Protein AF-A0A9P6ZGB1-F1 (afdb_monomer)

Mean predicted aligned error: 19.01 Å

Secondary structure (DSSP, 8-state):
-HHHHHHHHHHHHHHHHHHHHHHHHHHHHHHHHHHHHHHHHHHHHHHHHHHHHHHHHHHHHHHHHHHTT----------------------S-HHHHHHHHHHHHHHHHHHHHHHHHHHHHHHHHHHHHIIIIIHHHHHHHHHHHHHHHHHHHHHHHHHHHHHHHHT---------------------PPP-PPPPPP-----------------------------------------

Structure (mmCIF, N/CA/C/O backbone):
data_AF-A0A9P6ZGB1-F1
#
_entry.id   AF-A0A9P6ZGB1-F1
#
loop_
_atom_site.group_PDB
_atom_site.id
_atom_site.type_symbol
_atom_site.label_atom_id
_atom_site.label_alt_id
_atom_site.label_comp_id
_atom_site.label_asym_id
_atom_site.label_entity_id
_atom_site.label_seq_id
_atom_site.pdbx_PDB_ins_code
_atom_site.Cartn_x
_atom_site.Cartn_y
_atom_site.Cartn_z
_atom_site.occupancy
_atom_site.B_iso_or_equiv
_atom_site.auth_seq_id
_atom_site.auth_comp_id
_atom_site.auth_asym_id
_atom_site.auth_atom_id
_atom_site.pdbx_PDB_model_num
ATOM 1 N N . SER A 1 1 ? 21.010 -0.474 -41.836 1.00 83.81 1 SER A N 1
ATOM 2 C CA . SER A 1 1 ? 20.179 0.564 -42.487 1.00 83.81 1 SER A CA 1
ATOM 3 C C . SER A 1 1 ? 19.612 1.493 -41.427 1.00 83.81 1 SER A C 1
ATOM 5 O O . SER A 1 1 ? 19.270 1.003 -40.358 1.00 83.81 1 SER A O 1
ATOM 7 N N . LEU A 1 2 ? 19.480 2.796 -41.710 1.00 88.50 2 LEU A N 1
ATOM 8 C CA . LEU A 1 2 ? 18.950 3.802 -40.771 1.00 88.50 2 LEU A CA 1
ATOM 9 C C . LEU A 1 2 ? 17.607 3.382 -40.145 1.00 88.50 2 LEU A C 1
ATOM 11 O O . LEU A 1 2 ? 17.438 3.473 -38.934 1.00 88.50 2 LEU A O 1
ATOM 15 N N . ALA A 1 3 ? 16.685 2.848 -40.953 1.00 91.12 3 ALA A N 1
ATOM 16 C CA . ALA A 1 3 ? 15.376 2.392 -40.481 1.00 91.12 3 ALA A CA 1
ATOM 17 C C . ALA A 1 3 ? 15.463 1.252 -39.446 1.00 91.12 3 ALA A C 1
ATOM 19 O O . ALA A 1 3 ? 14.649 1.194 -38.530 1.00 91.12 3 ALA A O 1
ATOM 20 N N . GLN A 1 4 ? 16.470 0.375 -39.555 1.00 90.44 4 GLN A N 1
ATOM 21 C CA . GLN A 1 4 ? 16.702 -0.694 -38.576 1.00 90.44 4 GLN A CA 1
ATOM 22 C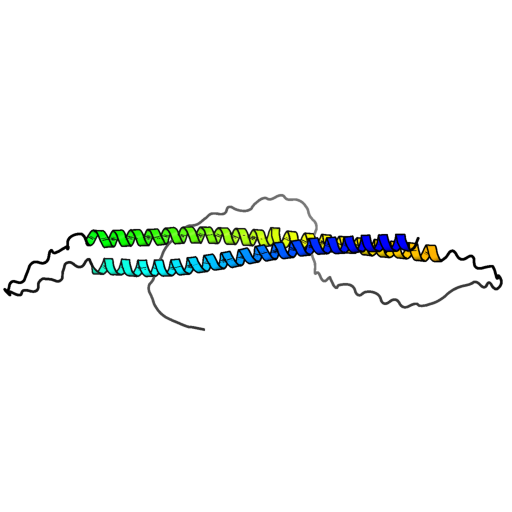 C . GLN A 1 4 ? 17.197 -0.111 -37.250 1.00 90.44 4 GLN A C 1
ATOM 24 O O . GLN A 1 4 ? 16.684 -0.490 -36.206 1.00 90.44 4 GLN A O 1
ATOM 29 N N . THR A 1 5 ? 18.132 0.848 -37.289 1.00 90.06 5 THR A N 1
ATOM 30 C CA . THR A 1 5 ? 18.611 1.534 -36.080 1.00 90.06 5 THR A CA 1
ATOM 31 C C . THR A 1 5 ? 17.476 2.267 -35.368 1.00 90.06 5 THR A C 1
ATOM 33 O O . THR A 1 5 ? 17.350 2.139 -34.157 1.00 90.06 5 THR A O 1
ATOM 36 N N . ILE A 1 6 ? 16.621 2.987 -36.106 1.00 92.25 6 ILE A N 1
ATOM 37 C CA . ILE A 1 6 ? 15.453 3.671 -35.528 1.00 92.25 6 ILE A CA 1
ATOM 38 C C . ILE A 1 6 ? 14.510 2.662 -34.857 1.00 92.25 6 ILE A C 1
ATOM 40 O O . ILE A 1 6 ? 14.086 2.903 -33.732 1.00 92.25 6 ILE A O 1
ATOM 44 N N . GLY A 1 7 ? 14.234 1.517 -35.496 1.00 94.25 7 GLY A N 1
ATOM 45 C CA . GLY A 1 7 ? 13.452 0.436 -34.884 1.00 94.25 7 GLY A CA 1
ATOM 46 C C . GLY A 1 7 ? 14.067 -0.059 -33.572 1.00 94.25 7 GLY A C 1
ATOM 47 O O . GLY A 1 7 ? 13.397 -0.057 -32.546 1.00 94.25 7 GLY A O 1
ATOM 48 N N . THR A 1 8 ? 15.369 -0.362 -33.571 1.00 94.50 8 THR A N 1
ATOM 49 C CA . THR A 1 8 ? 16.097 -0.779 -32.360 1.00 94.50 8 THR A CA 1
ATOM 50 C C . THR A 1 8 ? 16.016 0.260 -31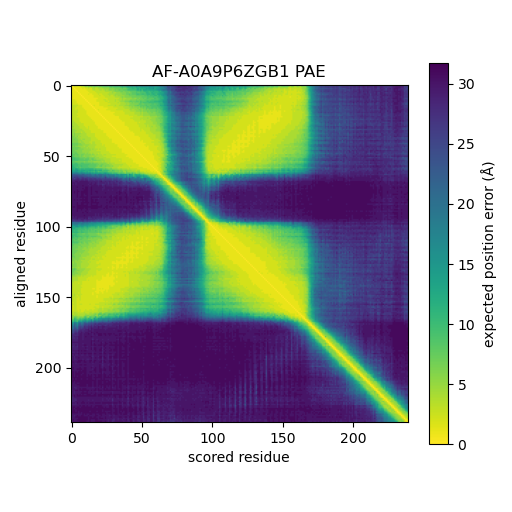.236 1.00 94.50 8 THR A C 1
ATOM 52 O O . THR A 1 8 ? 15.830 -0.113 -30.083 1.00 94.50 8 THR A O 1
ATOM 55 N N . ILE A 1 9 ? 16.111 1.556 -31.546 1.00 94.25 9 ILE A N 1
ATOM 56 C CA . ILE A 1 9 ? 15.971 2.637 -30.554 1.00 94.25 9 ILE A CA 1
ATOM 57 C C . ILE A 1 9 ? 14.549 2.671 -29.971 1.00 94.25 9 ILE A C 1
ATOM 59 O O . ILE A 1 9 ? 14.386 2.777 -28.756 1.00 94.25 9 ILE A O 1
ATOM 63 N N . VAL A 1 10 ? 13.515 2.525 -30.806 1.00 96.12 10 VAL A N 1
ATOM 64 C CA . VAL A 1 10 ? 12.114 2.455 -30.351 1.00 96.12 10 VAL A CA 1
ATOM 65 C C . VAL A 1 10 ? 11.882 1.249 -29.434 1.00 96.12 10 VAL A C 1
ATOM 67 O O . VAL A 1 10 ? 11.233 1.398 -28.397 1.00 96.12 10 VAL A O 1
ATOM 70 N N . ASP A 1 11 ? 12.452 0.085 -29.753 1.00 95.50 11 ASP A N 1
ATOM 71 C CA . ASP A 1 11 ? 12.361 -1.117 -28.912 1.00 95.50 11 ASP A CA 1
ATOM 72 C C . ASP A 1 11 ? 13.045 -0.908 -27.543 1.00 95.50 11 ASP A C 1
ATOM 74 O O . ASP A 1 11 ? 12.492 -1.266 -26.501 1.00 95.50 11 ASP A O 1
ATOM 78 N N . ILE A 1 12 ? 14.223 -0.271 -27.526 1.00 94.88 12 ILE A N 1
ATOM 79 C CA . ILE A 1 12 ? 14.982 0.053 -26.304 1.00 94.88 12 ILE A CA 1
ATOM 80 C C . ILE A 1 12 ? 14.202 1.020 -25.401 1.00 94.88 12 ILE A C 1
ATOM 82 O O . ILE A 1 12 ? 14.085 0.785 -24.194 1.00 94.88 12 ILE A O 1
ATOM 86 N N . LEU A 1 13 ? 13.636 2.087 -25.973 1.00 93.94 13 LEU A N 1
ATOM 87 C CA . LEU A 1 13 ? 12.820 3.055 -25.233 1.00 93.94 13 LEU A CA 1
ATOM 88 C C . LEU A 1 13 ? 11.530 2.413 -24.701 1.00 93.94 13 LEU A C 1
ATOM 90 O O . LEU A 1 13 ? 11.183 2.617 -23.539 1.00 93.94 13 LEU A O 1
ATOM 94 N N . SER A 1 14 ? 10.892 1.539 -25.486 1.00 96.00 14 SER A N 1
ATOM 95 C CA . SER A 1 14 ? 9.731 0.754 -25.039 1.00 96.00 14 SER A CA 1
ATOM 96 C C . SER A 1 14 ? 10.070 -0.152 -23.844 1.00 96.00 14 SER A C 1
ATOM 98 O O . SER A 1 14 ? 9.261 -0.316 -22.929 1.00 96.00 14 SER A O 1
ATOM 100 N N . GLY A 1 15 ? 11.288 -0.705 -23.802 1.00 94.06 15 GLY A N 1
ATOM 101 C CA . GLY A 1 15 ? 11.804 -1.448 -22.648 1.00 94.06 15 GLY A CA 1
ATOM 102 C C . GLY A 1 15 ? 11.989 -0.580 -21.395 1.00 94.06 15 GLY A C 1
ATOM 103 O O . GLY A 1 15 ? 11.684 -1.023 -20.285 1.00 94.06 15 GLY A O 1
ATOM 104 N N . ALA A 1 16 ? 12.436 0.669 -21.557 1.00 95.88 16 ALA A N 1
ATOM 105 C CA . ALA A 1 16 ? 12.546 1.629 -20.458 1.00 95.88 16 ALA A CA 1
ATOM 106 C C . ALA A 1 16 ? 11.166 2.051 -19.913 1.00 95.88 16 ALA A C 1
ATOM 108 O O . ALA A 1 16 ? 10.981 2.101 -18.692 1.00 95.88 16 ALA A O 1
ATOM 109 N N . ASP A 1 17 ? 10.181 2.273 -20.787 1.00 97.56 17 ASP A N 1
ATOM 110 C CA . ASP A 1 17 ? 8.796 2.561 -20.393 1.00 97.56 17 ASP A CA 1
ATOM 111 C C . ASP A 1 17 ? 8.151 1.378 -19.654 1.00 97.56 17 ASP A C 1
ATOM 113 O O . ASP A 1 17 ? 7.500 1.567 -18.623 1.00 97.56 17 ASP A O 1
ATOM 117 N N . GLY A 1 18 ? 8.386 0.142 -20.107 1.00 97.69 18 GLY A N 1
ATOM 118 C CA . GLY A 1 18 ? 7.931 -1.064 -19.407 1.00 97.69 18 GLY A CA 1
ATOM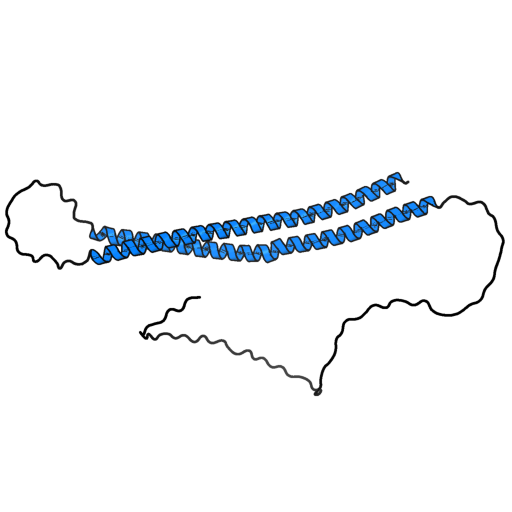 119 C C . GLY A 1 18 ? 8.490 -1.173 -17.982 1.00 97.69 18 GLY A C 1
ATOM 120 O O . GLY A 1 18 ? 7.756 -1.485 -17.042 1.00 97.69 18 GLY A O 1
ATOM 121 N N . ALA A 1 19 ? 9.769 -0.839 -17.784 1.00 97.75 19 ALA A N 1
ATOM 122 C CA . ALA A 1 19 ? 10.383 -0.810 -16.456 1.00 97.75 19 ALA A CA 1
ATOM 123 C C . ALA A 1 19 ? 9.759 0.263 -15.538 1.00 97.75 19 ALA A C 1
ATOM 125 O O . ALA A 1 19 ? 9.514 0.003 -14.355 1.00 97.75 19 ALA A O 1
ATOM 126 N N . LEU A 1 20 ? 9.424 1.437 -16.089 1.00 98.12 20 LEU A N 1
ATOM 127 C CA . LEU A 1 20 ? 8.722 2.500 -15.364 1.00 98.12 20 LEU A CA 1
ATOM 128 C C . LEU A 1 20 ? 7.306 2.075 -14.948 1.00 98.12 20 LEU A C 1
ATOM 130 O O . LEU A 1 20 ? 6.889 2.345 -13.821 1.00 98.12 20 LEU A O 1
ATOM 134 N N . GLN A 1 21 ? 6.575 1.385 -15.827 1.00 98.50 21 GLN A N 1
ATOM 135 C CA . GLN A 1 21 ? 5.241 0.857 -15.524 1.00 98.50 21 GLN A CA 1
ATOM 136 C C . GLN A 1 21 ? 5.277 -0.144 -14.360 1.00 98.50 21 GLN A C 1
ATOM 138 O O . GLN A 1 21 ? 4.444 -0.055 -13.457 1.00 98.50 21 GLN A O 1
ATOM 143 N N . LEU A 1 22 ? 6.274 -1.038 -14.316 1.00 98.38 22 LEU A N 1
ATOM 144 C CA . LEU A 1 22 ? 6.459 -1.979 -13.204 1.00 98.38 22 LEU A CA 1
ATOM 145 C C . LEU A 1 22 ? 6.755 -1.268 -11.874 1.00 98.38 22 LEU A C 1
ATOM 147 O O . LEU A 1 22 ? 6.191 -1.639 -10.841 1.00 98.38 22 LEU A O 1
ATOM 151 N N . TYR A 1 23 ? 7.587 -0.219 -11.882 1.00 98.69 23 TYR A N 1
ATOM 152 C CA . TYR A 1 23 ? 7.799 0.605 -10.689 1.00 98.69 23 TYR A CA 1
ATOM 153 C C . TYR A 1 23 ? 6.509 1.309 -10.249 1.00 98.69 23 TYR A C 1
ATOM 155 O O . TYR A 1 23 ? 6.149 1.225 -9.074 1.00 98.69 23 TYR A O 1
ATOM 163 N N . ASN A 1 24 ? 5.776 1.937 -11.172 1.00 98.69 24 ASN A N 1
ATOM 164 C CA . ASN A 1 24 ? 4.508 2.602 -10.867 1.00 98.69 24 ASN A CA 1
ATOM 165 C C . ASN A 1 24 ? 3.475 1.626 -10.282 1.00 98.69 24 ASN A C 1
ATOM 167 O O . ASN A 1 24 ? 2.853 1.945 -9.272 1.00 98.69 24 ASN A O 1
ATOM 171 N N . GLN A 1 25 ? 3.356 0.405 -10.814 1.00 98.69 25 GLN A N 1
ATOM 172 C CA . GLN A 1 25 ? 2.481 -0.622 -10.237 1.00 98.69 25 GLN A CA 1
ATOM 173 C C . GLN A 1 25 ? 2.870 -0.965 -8.788 1.00 98.69 25 GLN A C 1
ATOM 175 O O . GLN A 1 25 ? 2.000 -1.123 -7.932 1.00 98.69 25 GLN A O 1
ATOM 180 N N . ALA A 1 26 ? 4.168 -1.039 -8.476 1.00 98.56 26 ALA A N 1
ATOM 181 C CA . ALA A 1 26 ? 4.636 -1.259 -7.108 1.00 98.56 26 ALA A CA 1
ATOM 182 C C . ALA A 1 26 ? 4.380 -0.053 -6.177 1.00 98.56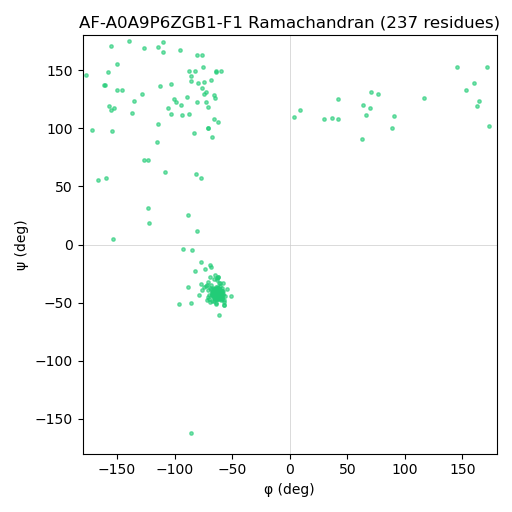 26 ALA A C 1
ATOM 184 O O . ALA A 1 26 ? 4.210 -0.242 -4.971 1.00 98.56 26 ALA A O 1
ATOM 185 N N . VAL A 1 27 ? 4.332 1.175 -6.712 1.00 98.69 27 VAL A N 1
ATOM 186 C CA . VAL A 1 27 ? 3.915 2.379 -5.969 1.00 98.69 27 VAL A CA 1
ATOM 187 C C . VAL A 1 27 ? 2.422 2.329 -5.650 1.00 98.69 27 VAL A C 1
ATOM 189 O O . VAL A 1 27 ? 2.060 2.517 -4.489 1.00 98.69 27 VAL A O 1
ATOM 192 N N . GLU A 1 28 ? 1.573 2.048 -6.639 1.00 98.62 28 GLU A N 1
ATOM 193 C CA . GLU A 1 28 ? 0.117 2.007 -6.456 1.00 98.62 28 GLU A CA 1
ATOM 194 C C . GLU A 1 28 ? -0.295 0.875 -5.506 1.00 98.62 28 GLU A C 1
ATOM 196 O O . GLU A 1 28 ? -0.977 1.140 -4.520 1.00 98.62 28 GLU A O 1
ATOM 201 N N . ASN A 1 29 ? 0.255 -0.335 -5.672 1.00 98.44 29 ASN A N 1
ATOM 202 C CA . ASN A 1 29 ? 0.025 -1.447 -4.741 1.00 98.44 29 ASN A CA 1
ATOM 203 C C . ASN A 1 29 ? 0.371 -1.075 -3.284 1.00 98.44 29 ASN A C 1
ATOM 205 O O . ASN A 1 29 ? -0.318 -1.483 -2.350 1.00 98.44 29 ASN A O 1
ATOM 209 N N . TRP A 1 30 ? 1.443 -0.304 -3.064 1.00 98.38 30 TRP A N 1
ATOM 210 C CA . TRP A 1 30 ? 1.823 0.158 -1.725 1.00 98.38 30 TRP A CA 1
ATOM 211 C C . TRP A 1 30 ? 0.886 1.254 -1.193 1.00 98.38 30 TRP A C 1
ATOM 213 O O . TRP A 1 30 ? 0.579 1.274 0.000 1.00 98.38 30 TRP A O 1
ATOM 223 N N . ARG A 1 31 ? 0.387 2.141 -2.064 1.00 98.56 31 ARG A N 1
ATOM 224 C CA . ARG A 1 31 ? -0.628 3.146 -1.708 1.00 98.56 31 ARG A CA 1
ATOM 225 C C . ARG A 1 31 ? -1.963 2.506 -1.332 1.00 98.56 31 ARG A C 1
ATOM 227 O O . ARG A 1 31 ? -2.562 2.939 -0.351 1.00 98.56 31 ARG A O 1
ATOM 234 N N . ASP A 1 32 ? -2.392 1.466 -2.041 1.00 98.50 32 ASP A N 1
ATOM 235 C CA . ASP A 1 32 ? -3.616 0.726 -1.720 1.00 98.50 32 ASP A CA 1
ATOM 236 C C . ASP A 1 32 ? -3.525 0.083 -0.332 1.00 98.50 32 ASP A C 1
ATOM 238 O O . ASP A 1 32 ? -4.434 0.227 0.487 1.00 98.50 32 ASP A O 1
ATOM 242 N N . GLN A 1 33 ? -2.383 -0.536 -0.009 1.00 98.25 33 GLN A N 1
ATOM 243 C CA . GLN A 1 33 ? -2.140 -1.079 1.330 1.00 98.25 33 GLN A CA 1
ATOM 244 C C . GLN A 1 33 ? -2.169 0.006 2.423 1.00 98.25 33 GLN A C 1
ATOM 246 O O . GLN A 1 33 ? -2.762 -0.209 3.479 1.00 98.25 33 GLN A O 1
ATOM 251 N N . LEU A 1 34 ? -1.591 1.190 2.180 1.00 98.44 34 LEU A N 1
ATOM 252 C CA . LEU A 1 34 ? -1.712 2.329 3.104 1.00 98.44 34 LEU A CA 1
ATOM 253 C C . LEU A 1 34 ? -3.173 2.784 3.263 1.00 98.44 34 LEU A C 1
ATOM 255 O O . LEU A 1 34 ? -3.606 3.075 4.375 1.00 98.44 34 LEU A O 1
ATOM 259 N N . GLY A 1 35 ? -3.958 2.777 2.183 1.00 98.50 35 GLY A N 1
ATOM 260 C CA . GLY A 1 35 ? -5.399 3.033 2.237 1.00 98.50 35 GLY A CA 1
ATOM 261 C C . GLY A 1 35 ? -6.175 1.987 3.048 1.00 98.50 35 GLY A C 1
ATOM 262 O O . GLY A 1 35 ? -7.198 2.314 3.645 1.00 98.50 35 GLY A O 1
ATOM 263 N N . HIS A 1 36 ? -5.698 0.740 3.109 1.00 98.19 36 HIS A N 1
ATOM 264 C CA . HIS A 1 36 ? -6.264 -0.299 3.976 1.00 98.19 36 HIS A CA 1
ATOM 265 C C . HIS A 1 36 ? -5.897 -0.074 5.451 1.00 98.19 36 HIS A C 1
ATOM 267 O O . HIS A 1 36 ? -6.742 -0.289 6.317 1.00 98.19 36 HIS A O 1
ATOM 273 N N . LEU A 1 37 ? -4.681 0.406 5.738 1.00 98.50 37 LEU A N 1
ATOM 274 C CA . LEU A 1 37 ? -4.260 0.753 7.098 1.00 98.50 37 LEU A CA 1
ATOM 275 C C . LEU A 1 37 ? -5.111 1.884 7.692 1.00 98.50 37 LEU A C 1
ATOM 277 O O . LEU A 1 37 ? -5.595 1.738 8.810 1.00 98.50 37 LEU A O 1
ATOM 281 N N . VAL A 1 38 ? -5.357 2.958 6.932 1.00 98.50 38 VAL A N 1
ATOM 282 C CA . VAL A 1 38 ? -6.189 4.087 7.394 1.00 98.50 38 VAL A CA 1
ATOM 283 C C . VAL A 1 38 ? -7.612 3.6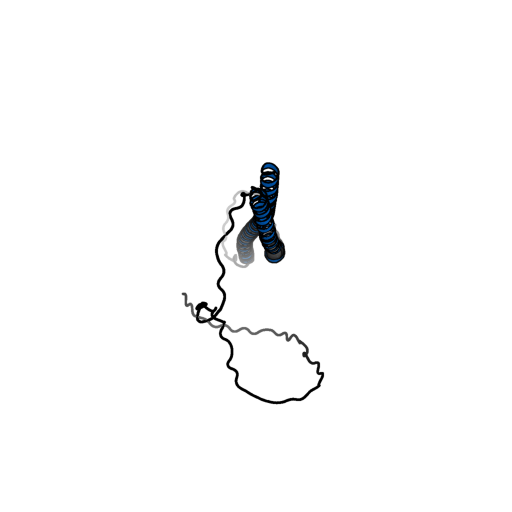32 7.735 1.00 98.50 38 VAL A C 1
ATOM 285 O O . VAL A 1 38 ? -8.117 3.967 8.801 1.00 98.50 38 VAL A O 1
ATOM 288 N N . LYS A 1 39 ? -8.238 2.798 6.893 1.00 98.50 39 LYS A N 1
ATOM 289 C CA . LYS A 1 39 ? -9.578 2.241 7.172 1.00 98.50 39 LYS A CA 1
ATOM 290 C C . LYS A 1 39 ? -9.609 1.422 8.466 1.00 98.50 39 LYS A C 1
ATOM 292 O O . LYS A 1 39 ? -10.566 1.506 9.225 1.00 98.50 39 LYS A O 1
ATOM 297 N N . LEU A 1 40 ? -8.555 0.652 8.739 1.00 98.56 40 LEU A N 1
ATOM 298 C CA . LEU A 1 4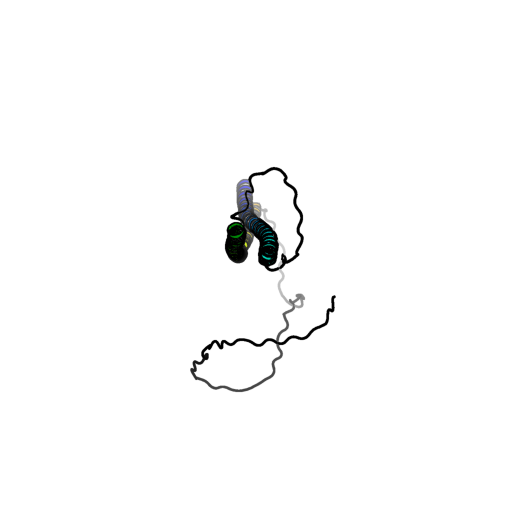0 ? -8.457 -0.147 9.961 1.00 98.56 40 LEU A CA 1
ATOM 299 C C . LEU A 1 40 ? -8.236 0.727 11.214 1.00 98.56 40 LEU A C 1
ATOM 301 O O . LEU A 1 40 ? -8.743 0.405 12.288 1.00 98.56 40 LEU A O 1
ATOM 305 N N . GLU A 1 41 ? -7.536 1.856 11.078 1.00 98.50 41 GLU A N 1
ATOM 306 C CA . GLU A 1 41 ? -7.424 2.884 12.124 1.00 98.50 41 GLU A CA 1
ATOM 307 C C . GLU A 1 41 ? -8.775 3.580 12.389 1.00 98.50 41 GLU A C 1
ATOM 309 O O . GLU A 1 41 ? -9.145 3.786 13.548 1.00 98.50 41 GLU A O 1
ATOM 314 N N . GLU A 1 42 ? -9.556 3.868 11.342 1.00 98.56 42 GLU A N 1
ATOM 315 C CA . GLU A 1 42 ? -10.927 4.394 11.444 1.00 98.56 42 GLU A CA 1
ATOM 316 C C . GLU A 1 42 ? -11.890 3.398 12.123 1.00 98.56 42 GLU A C 1
ATOM 318 O O . GLU A 1 42 ? -12.666 3.798 12.999 1.00 98.56 42 GLU A O 1
ATOM 323 N N . ASP A 1 43 ? -11.804 2.105 11.788 1.00 98.25 43 ASP A N 1
ATOM 324 C CA . ASP A 1 43 ? -12.573 1.026 12.427 1.00 98.25 43 ASP A CA 1
ATOM 325 C C . ASP A 1 43 ? -12.267 0.933 13.933 1.00 98.25 43 ASP A C 1
ATOM 327 O O . ASP A 1 43 ? -13.182 0.889 14.760 1.00 98.25 43 ASP A O 1
ATOM 331 N N . ILE A 1 44 ? -10.987 0.967 14.324 1.00 98.56 44 ILE A N 1
ATOM 332 C CA . ILE A 1 44 ? -10.579 0.979 15.740 1.00 98.56 44 ILE A CA 1
ATOM 333 C C . ILE A 1 44 ? -11.111 2.233 16.448 1.00 98.56 44 ILE A C 1
ATOM 335 O O . ILE A 1 44 ? -11.659 2.135 17.549 1.00 98.56 44 ILE A O 1
ATOM 339 N N . ALA A 1 45 ? -11.048 3.405 15.810 1.00 98.44 45 ALA A N 1
ATOM 340 C CA . ALA A 1 45 ? -11.617 4.639 16.351 1.00 98.44 45 ALA A CA 1
ATOM 341 C C . ALA A 1 45 ? -13.158 4.600 16.475 1.00 98.44 45 ALA A C 1
ATOM 343 O O . ALA A 1 45 ? -13.737 5.291 17.321 1.00 98.44 45 ALA A O 1
ATOM 344 N N . ALA A 1 46 ? -13.859 3.797 15.669 1.00 98.38 46 ALA A N 1
ATOM 345 C CA . ALA A 1 46 ? -15.280 3.509 15.865 1.00 98.38 46 ALA A CA 1
ATOM 346 C C . ALA A 1 46 ? -15.515 2.591 17.079 1.00 98.38 46 ALA A C 1
ATOM 348 O O . ALA A 1 46 ? -16.317 2.934 17.950 1.00 98.38 46 ALA A O 1
ATOM 349 N N . ILE A 1 47 ? -14.758 1.496 17.202 1.00 98.25 47 ILE A N 1
ATOM 350 C CA . ILE A 1 47 ? -14.868 0.544 18.322 1.00 98.25 47 ILE A CA 1
ATOM 351 C C . ILE A 1 47 ? -14.563 1.222 19.670 1.00 98.25 47 ILE A C 1
ATOM 353 O O . ILE A 1 47 ? -15.252 0.972 20.660 1.00 98.25 47 ILE A O 1
ATOM 357 N N . LEU A 1 48 ? -13.585 2.133 19.722 1.00 98.38 48 LEU A N 1
ATOM 358 C CA . LEU A 1 48 ? -13.270 2.906 20.930 1.00 98.38 48 LEU A CA 1
ATOM 359 C C . LEU A 1 48 ? -14.439 3.803 21.383 1.00 98.38 48 LEU A C 1
ATOM 361 O O . LEU A 1 48 ? -14.709 3.885 22.584 1.00 98.38 48 LEU A O 1
ATOM 365 N N . ARG A 1 49 ? -15.184 4.409 20.446 1.00 98.44 49 ARG A N 1
ATOM 366 C CA . ARG A 1 49 ? -16.405 5.179 20.755 1.00 98.44 49 ARG A CA 1
ATOM 367 C C . ARG A 1 49 ? -17.529 4.276 21.269 1.00 98.44 49 ARG A C 1
ATOM 369 O O . ARG A 1 49 ? -18.170 4.602 22.269 1.00 98.44 49 ARG A O 1
ATOM 376 N N . ASP A 1 50 ? -17.732 3.112 20.655 1.00 97.81 50 ASP A N 1
ATOM 377 C CA . ASP A 1 50 ? -18.710 2.128 21.138 1.00 97.81 50 ASP A CA 1
ATOM 378 C C . ASP A 1 50 ? -18.360 1.616 22.543 1.00 97.81 50 ASP A C 1
ATOM 380 O O . ASP A 1 50 ? -19.240 1.491 23.403 1.00 97.81 50 ASP A O 1
ATOM 384 N N . ARG A 1 51 ? -17.070 1.388 22.823 1.00 97.88 51 ARG A N 1
ATOM 385 C CA . ARG A 1 51 ? -16.573 1.038 24.159 1.00 97.88 51 ARG A CA 1
ATOM 386 C C . ARG A 1 51 ? -16.917 2.118 25.189 1.00 97.88 51 ARG A C 1
ATOM 388 O O . ARG A 1 51 ? -17.427 1.781 26.257 1.00 97.88 51 ARG A O 1
ATOM 395 N N . GLU A 1 52 ? -16.710 3.399 24.883 1.00 98.12 52 GLU A N 1
ATOM 396 C CA . GLU A 1 52 ? -17.071 4.514 25.775 1.00 98.12 52 GLU A CA 1
ATOM 397 C C . GLU A 1 52 ? -18.583 4.560 26.077 1.00 98.12 52 GLU A C 1
ATOM 399 O O . GLU A 1 52 ? -19.001 4.698 27.237 1.00 98.12 52 GLU A O 1
ATOM 404 N N . ILE A 1 53 ? -19.420 4.363 25.053 1.00 96.94 53 ILE A N 1
ATOM 405 C CA . ILE A 1 53 ? -20.883 4.290 25.189 1.00 96.94 53 ILE A CA 1
ATOM 406 C C . ILE A 1 53 ? -21.290 3.106 26.082 1.00 96.94 53 ILE A C 1
ATOM 408 O O . ILE A 1 53 ? -22.156 3.252 26.957 1.00 96.94 53 ILE A O 1
ATOM 412 N N . LEU A 1 54 ? -20.666 1.937 25.903 1.00 96.25 54 LEU A N 1
ATOM 413 C CA . LEU A 1 54 ? -20.912 0.742 26.717 1.00 96.25 54 LEU A CA 1
ATOM 414 C C . LEU A 1 54 ? -20.468 0.931 28.173 1.00 96.25 54 LEU A C 1
ATOM 416 O O . LEU A 1 54 ? -21.235 0.597 29.078 1.00 96.25 54 LEU A O 1
ATOM 420 N N . VAL A 1 55 ? -19.303 1.537 28.419 1.00 97.19 55 VAL A N 1
ATOM 421 C CA . VAL A 1 55 ? -18.823 1.883 29.770 1.00 97.19 55 VAL A CA 1
ATOM 422 C C . VAL A 1 55 ? -19.790 2.852 30.455 1.00 97.19 55 VAL A C 1
ATOM 424 O O . VAL A 1 55 ? -20.221 2.606 31.585 1.00 97.19 55 VAL A O 1
ATOM 427 N N . THR A 1 56 ? -20.234 3.902 29.761 1.00 95.88 56 THR A N 1
ATOM 428 C CA . THR A 1 56 ? -21.204 4.865 30.305 1.00 95.88 56 THR A CA 1
ATOM 429 C C . THR A 1 56 ? -22.549 4.198 30.614 1.00 95.88 56 THR A C 1
ATOM 431 O O . THR A 1 56 ? -23.149 4.445 31.667 1.00 95.88 56 THR A O 1
ATOM 434 N N . ARG A 1 57 ? -23.024 3.294 29.746 1.00 92.62 57 ARG A N 1
ATOM 435 C CA . ARG A 1 57 ? -24.228 2.483 29.991 1.00 92.62 57 ARG A CA 1
ATOM 436 C C . ARG A 1 57 ? -24.059 1.584 31.219 1.00 92.62 57 ARG A C 1
ATOM 438 O O . ARG A 1 57 ? -24.959 1.552 32.060 1.00 92.62 57 ARG A O 1
ATOM 445 N N . LEU A 1 58 ? -22.923 0.901 31.353 1.00 93.38 58 LEU A N 1
ATOM 446 C CA . LEU A 1 58 ? -22.617 0.021 32.483 1.00 93.38 58 LEU A CA 1
ATOM 447 C C . LEU A 1 58 ? -22.590 0.795 33.810 1.00 93.38 58 LEU A C 1
ATOM 449 O O . LEU A 1 58 ? -23.210 0.360 34.781 1.00 93.38 58 LEU A O 1
ATOM 453 N N . ILE A 1 59 ? -21.972 1.982 33.839 1.00 92.06 59 ILE A N 1
ATOM 454 C CA . ILE A 1 59 ? -21.966 2.877 35.008 1.00 92.06 59 ILE A CA 1
ATOM 455 C C . ILE A 1 59 ? -23.396 3.288 35.393 1.00 92.06 59 ILE A C 1
ATOM 457 O O . ILE A 1 59 ? -23.754 3.225 36.572 1.00 92.06 59 ILE A O 1
ATOM 461 N N . LYS A 1 60 ? -24.237 3.672 34.420 1.00 91.38 60 LYS A N 1
ATOM 462 C CA . LYS A 1 60 ? -25.643 4.047 34.666 1.00 91.38 60 LYS A CA 1
ATOM 463 C C . LYS A 1 60 ? -26.451 2.883 35.254 1.00 91.38 60 LYS A C 1
ATOM 465 O O . LYS A 1 60 ? -27.153 3.075 36.247 1.00 91.38 60 LYS A O 1
ATOM 470 N N . VAL A 1 61 ? -26.316 1.676 34.697 1.00 87.56 61 VAL A N 1
ATOM 471 C CA . VAL A 1 61 ? -26.999 0.469 35.201 1.00 87.56 61 VAL A CA 1
ATOM 472 C C . VAL A 1 61 ? -26.503 0.100 36.605 1.00 87.56 61 VAL A C 1
ATOM 474 O O . VAL A 1 61 ? -27.321 -0.094 37.504 1.00 87.56 61 VAL A O 1
ATOM 477 N N . SER A 1 62 ? -25.186 0.090 36.830 1.00 85.56 62 SER A N 1
ATOM 478 C CA . SER A 1 62 ? -24.573 -0.219 38.130 1.00 85.56 62 SER A CA 1
ATOM 479 C C . SER A 1 62 ? -25.042 0.733 39.239 1.00 85.56 62 SER A C 1
ATOM 481 O O . SER A 1 62 ? -25.516 0.280 40.284 1.00 85.56 62 SER A O 1
ATOM 483 N N . LYS A 1 63 ? -25.039 2.052 38.982 1.00 83.69 63 LYS A N 1
ATOM 484 C CA . LYS A 1 63 ? -25.567 3.058 39.921 1.00 83.69 63 LYS A CA 1
ATOM 485 C C . LYS A 1 63 ? -27.047 2.815 40.243 1.00 83.69 63 LYS A C 1
ATOM 487 O O . LYS A 1 63 ? -27.403 2.791 41.419 1.00 83.69 63 LYS A O 1
ATOM 492 N N . SER A 1 64 ? -27.885 2.545 39.235 1.00 72.06 64 SER A N 1
ATOM 493 C CA . SER A 1 64 ? -29.322 2.274 39.440 1.00 72.06 64 SER A CA 1
ATOM 494 C C . SER A 1 64 ? -29.604 1.014 40.272 1.00 72.06 64 SER A C 1
ATOM 496 O O . SER A 1 64 ? -30.575 0.971 41.023 1.00 72.06 64 SER A O 1
ATOM 498 N N . SER A 1 65 ? -28.735 -0.001 40.201 1.00 61.81 65 SER A N 1
ATOM 499 C CA . SER A 1 65 ? -28.887 -1.220 41.001 1.00 61.81 65 SER A CA 1
ATOM 500 C C . SER A 1 65 ? -28.479 -1.044 42.468 1.00 61.81 65 SER A C 1
ATOM 502 O O . SER A 1 65 ? -28.800 -1.916 43.280 1.00 61.81 65 SER A O 1
ATOM 504 N N . LYS A 1 66 ? -27.763 0.034 42.819 1.00 59.47 66 LYS A N 1
ATOM 505 C CA . LYS A 1 66 ? -27.298 0.293 44.191 1.00 59.47 66 LYS A CA 1
ATOM 506 C C . LYS A 1 66 ? -28.331 1.069 45.015 1.00 59.47 66 LYS A C 1
ATOM 508 O O . LYS A 1 66 ? -28.508 0.751 46.184 1.00 59.47 66 LYS A O 1
ATOM 513 N N . THR A 1 67 ? -29.063 2.005 44.406 1.00 58.25 67 THR A N 1
ATOM 514 C CA . THR A 1 67 ? -30.183 2.727 45.048 1.00 58.25 67 THR A CA 1
ATOM 515 C C . THR A 1 67 ? -31.450 1.885 45.215 1.00 58.25 67 THR A C 1
ATOM 517 O O . THR A 1 67 ? -32.255 2.176 46.089 1.00 58.25 67 THR A O 1
ATOM 520 N N . ALA A 1 68 ? -31.623 0.805 44.448 1.00 51.62 68 ALA A N 1
ATOM 521 C CA . ALA A 1 68 ? -32.771 -0.102 44.568 1.00 51.62 68 ALA A CA 1
ATOM 522 C C . ALA A 1 68 ? -32.660 -1.134 45.718 1.00 51.62 68 ALA A C 1
ATOM 524 O O . ALA A 1 68 ? -33.416 -2.104 45.743 1.00 51.62 68 ALA A O 1
ATOM 525 N N . ARG A 1 69 ? -31.689 -0.992 46.634 1.00 50.28 69 ARG A N 1
ATOM 526 C CA . ARG A 1 69 ? -31.385 -1.978 47.692 1.00 50.28 69 ARG A CA 1
ATOM 527 C C . ARG A 1 69 ? -31.453 -1.384 49.107 1.00 50.28 69 ARG A C 1
ATOM 529 O O . ARG A 1 69 ? -30.726 -1.832 49.988 1.00 50.28 69 ARG A O 1
ATOM 536 N N . ASP A 1 70 ? -32.326 -0.401 49.324 1.00 41.97 70 ASP A N 1
ATOM 537 C CA . ASP A 1 70 ? -32.551 0.208 50.641 1.00 41.97 70 ASP A CA 1
ATOM 538 C C . ASP A 1 70 ? -33.985 -0.053 51.158 1.00 41.97 70 ASP A C 1
ATOM 540 O O . ASP A 1 70 ? -34.904 0.723 50.889 1.00 41.97 70 ASP A O 1
ATOM 544 N N . PRO A 1 71 ? -34.227 -1.175 51.866 1.00 51.38 71 PRO A N 1
ATOM 545 C CA . PRO A 1 71 ? -35.552 -1.559 52.353 1.00 51.38 71 PRO A CA 1
ATOM 546 C C . PRO A 1 71 ? -35.887 -0.969 53.740 1.00 51.38 71 PRO A C 1
ATOM 548 O O . PRO A 1 71 ? -36.653 -1.578 54.486 1.00 51.38 71 PRO A O 1
ATOM 551 N N . ARG A 1 72 ? -35.289 0.165 54.145 1.00 48.53 72 ARG A N 1
ATOM 552 C CA . ARG A 1 72 ? -35.390 0.687 55.528 1.00 48.53 72 ARG A CA 1
ATOM 553 C C . ARG A 1 72 ? -35.962 2.098 55.703 1.00 48.53 72 ARG A C 1
ATOM 555 O O . ARG A 1 72 ? -35.854 2.652 56.792 1.00 48.53 72 ARG A O 1
ATOM 562 N N . SER A 1 73 ? -36.676 2.630 54.709 1.00 47.97 73 SER A N 1
ATOM 563 C CA . SER A 1 73 ? -37.451 3.875 54.864 1.00 47.97 73 SER A CA 1
ATOM 564 C C . SER A 1 73 ? -38.941 3.704 54.531 1.00 47.97 73 SER A C 1
ATOM 566 O O . SER A 1 73 ? -39.421 4.147 53.493 1.00 47.97 73 SER A O 1
ATOM 568 N N . SER A 1 74 ? -39.685 3.029 55.418 1.00 43.56 74 SER A N 1
ATOM 569 C CA . SER A 1 74 ? -41.152 3.176 55.532 1.00 43.56 74 SER A CA 1
ATOM 570 C C . SER A 1 74 ? -41.694 2.705 56.894 1.00 43.56 74 SER A C 1
ATOM 572 O O . SER A 1 74 ? -42.586 1.869 56.986 1.00 43.56 74 SER A O 1
ATOM 574 N N . LEU A 1 75 ? -41.185 3.289 57.983 1.00 46.28 75 LEU A N 1
ATOM 575 C CA . LEU A 1 75 ? -41.904 3.328 59.267 1.00 46.28 75 LEU A CA 1
ATOM 576 C C . LEU A 1 75 ? -42.398 4.755 59.531 1.00 46.28 75 LEU A C 1
ATOM 578 O O . LEU A 1 75 ? -42.006 5.406 60.494 1.00 46.28 75 LEU A O 1
ATOM 582 N N . VAL A 1 76 ? -43.265 5.238 58.640 1.00 44.16 76 VAL A N 1
ATOM 583 C CA . VAL A 1 76 ? -44.086 6.427 58.887 1.00 44.16 76 VAL A CA 1
ATOM 584 C C . VAL A 1 76 ? -45.490 5.943 59.216 1.00 44.16 76 VAL A C 1
ATOM 586 O O . VAL A 1 76 ? -46.182 5.385 58.366 1.00 44.16 76 VAL A O 1
ATOM 589 N N . LEU A 1 77 ? -45.899 6.146 60.467 1.00 50.91 77 LEU A N 1
ATOM 590 C CA . LEU A 1 77 ? -47.280 5.944 60.882 1.00 50.91 77 LEU A CA 1
ATOM 591 C C . LEU A 1 77 ? -48.178 6.960 60.171 1.00 50.91 77 LEU A C 1
ATOM 593 O O . LEU A 1 77 ? -47.973 8.166 60.302 1.00 50.91 77 LEU A O 1
ATOM 597 N N . SER A 1 78 ? -49.219 6.492 59.489 1.00 39.50 78 SER A N 1
ATOM 598 C CA . SER A 1 78 ? -50.423 7.288 59.237 1.00 39.50 78 SER A CA 1
ATOM 599 C C . SER A 1 78 ? -51.619 6.378 59.001 1.00 39.50 78 SER A C 1
ATOM 601 O O . SER A 1 78 ? -51.667 5.614 58.041 1.00 39.50 78 SER A O 1
ATOM 603 N N . SER A 1 79 ? -52.585 6.473 59.911 1.00 50.50 79 SER A N 1
ATOM 604 C CA . SER A 1 79 ? -53.920 5.912 59.732 1.00 50.50 79 SER A CA 1
ATOM 605 C C . SER A 1 79 ? -54.688 6.792 58.744 1.00 50.50 79 SER A C 1
ATOM 607 O O . SER A 1 79 ? -54.718 8.010 58.911 1.00 50.50 79 SER A O 1
ATOM 609 N N . GLY A 1 80 ? -55.291 6.198 57.715 1.00 39.81 80 GLY A N 1
ATOM 610 C CA . GLY A 1 80 ? -55.988 6.944 56.667 1.00 39.81 80 GLY A CA 1
ATOM 611 C C . GLY A 1 80 ? -56.749 6.020 55.725 1.00 39.81 80 GLY A C 1
ATOM 612 O O . GLY A 1 80 ? -56.172 5.437 54.813 1.00 39.81 80 GLY A O 1
ATOM 613 N N . SER A 1 81 ? -58.052 5.876 55.958 1.00 50.72 81 SER A N 1
ATOM 614 C CA . SER A 1 81 ? -58.953 5.142 55.067 1.00 50.72 81 SER A CA 1
ATOM 615 C C . SER A 1 81 ? -59.286 5.972 53.826 1.00 50.72 81 SER A C 1
ATOM 617 O O . SER A 1 81 ? -59.635 7.142 53.963 1.00 50.72 81 SER A O 1
ATOM 619 N N . THR A 1 82 ? -59.243 5.370 52.634 1.00 42.72 82 THR A N 1
ATOM 620 C CA . THR A 1 82 ? -60.319 5.444 51.617 1.00 42.72 82 THR A CA 1
ATOM 621 C C . THR A 1 82 ? -59.985 4.575 50.401 1.00 42.72 82 THR A C 1
ATOM 623 O O . THR A 1 82 ? -58.830 4.406 50.021 1.00 42.72 82 THR A O 1
ATOM 626 N N . SER A 1 83 ? -61.016 3.981 49.801 1.00 57.25 83 SER A N 1
ATOM 627 C CA . SER A 1 83 ? -60.895 3.047 48.679 1.00 57.25 83 SER A CA 1
ATOM 628 C C . SER A 1 83 ? -60.682 3.755 47.340 1.00 57.25 83 SER A C 1
ATOM 630 O O . SER A 1 83 ? -61.425 4.679 47.018 1.00 57.25 83 SER A O 1
ATOM 632 N N . PHE A 1 84 ? -59.794 3.232 46.489 1.00 46.84 84 PHE A N 1
ATOM 633 C CA . PHE A 1 84 ? -59.916 3.406 45.039 1.00 46.84 84 PHE A CA 1
ATOM 634 C C . PHE A 1 84 ? -59.418 2.183 44.252 1.00 46.84 84 PHE A C 1
ATOM 636 O O . PHE A 1 84 ? -58.367 1.613 44.525 1.00 46.84 84 PHE A O 1
ATOM 643 N N . THR A 1 85 ? -60.255 1.792 43.290 1.00 42.50 85 THR A N 1
ATOM 644 C CA . THR A 1 85 ? -60.036 0.929 42.113 1.00 42.50 85 THR A CA 1
ATOM 645 C C . THR A 1 85 ? -58.714 0.165 41.978 1.00 42.50 85 THR A C 1
ATOM 647 O O . THR A 1 85 ? -57.661 0.725 41.671 1.00 42.50 85 THR A O 1
ATOM 650 N N . SER A 1 86 ? -58.834 -1.162 42.019 1.00 48.69 86 SER A N 1
ATOM 651 C CA . SER A 1 86 ? -57.818 -2.133 41.616 1.00 48.69 86 SER A CA 1
ATOM 652 C C . SER A 1 86 ? -57.446 -2.028 40.128 1.00 48.69 86 SER A C 1
ATOM 654 O O . SER A 1 86 ? -58.166 -2.529 39.263 1.00 48.69 86 SER A O 1
ATOM 656 N N . LEU A 1 87 ? -56.273 -1.465 39.838 1.00 46.62 87 LEU A N 1
ATOM 657 C CA . LEU A 1 87 ? -55.503 -1.812 38.640 1.00 46.62 87 LEU A CA 1
ATOM 658 C C . LEU A 1 87 ? -54.638 -3.047 38.955 1.00 46.62 87 LEU A C 1
ATOM 660 O O . LEU A 1 87 ? -54.156 -3.166 40.087 1.00 46.62 87 LEU A O 1
ATOM 664 N N . PRO A 1 88 ? -54.414 -3.972 38.003 1.00 44.81 88 PRO A N 1
ATOM 665 C CA . PRO A 1 88 ? -53.566 -5.133 38.239 1.00 44.81 88 PRO A CA 1
ATOM 666 C C . PRO A 1 88 ? -52.119 -4.684 38.468 1.00 44.81 88 PRO A C 1
ATOM 668 O O . PRO A 1 88 ? -51.420 -4.256 37.551 1.00 44.81 88 PRO A O 1
ATOM 671 N N . SER A 1 89 ? -51.673 -4.793 39.719 1.00 43.31 89 SER A N 1
ATOM 672 C CA . SER A 1 89 ? -50.303 -4.499 40.129 1.00 43.31 89 SER A CA 1
ATOM 673 C C . SER A 1 89 ? -49.343 -5.530 39.531 1.00 43.31 89 SER A C 1
ATOM 675 O O . SER A 1 89 ? -49.094 -6.584 40.116 1.00 43.31 89 SER A O 1
ATOM 677 N N . THR A 1 90 ? -48.774 -5.237 38.359 1.00 44.41 90 THR A N 1
ATOM 678 C CA . THR A 1 90 ? -47.686 -6.026 37.759 1.00 44.41 90 THR A CA 1
ATOM 679 C C . THR A 1 90 ? -46.355 -5.714 38.448 1.00 44.41 90 THR A C 1
ATOM 681 O O . THR A 1 90 ? -45.399 -5.266 37.813 1.00 44.41 90 THR A O 1
ATOM 684 N N . ASN A 1 91 ? -46.294 -5.903 39.768 1.00 55.41 91 ASN A N 1
ATOM 685 C CA . ASN A 1 91 ? -45.144 -5.534 40.584 1.00 55.41 91 ASN A CA 1
ATOM 686 C C . ASN A 1 91 ? -44.640 -6.718 41.425 1.00 55.41 91 ASN A C 1
ATOM 688 O O . ASN A 1 91 ? -44.827 -6.749 42.638 1.00 55.41 91 ASN A O 1
ATOM 692 N N . SER A 1 92 ? -43.988 -7.695 40.778 1.00 42.81 92 SER A N 1
ATOM 693 C CA . SER A 1 92 ? -43.268 -8.786 41.470 1.00 42.81 92 SER A CA 1
ATOM 694 C C . SER A 1 92 ? -42.329 -9.613 40.565 1.00 42.81 92 SER A C 1
ATOM 696 O O . SER A 1 92 ? -42.400 -10.834 40.513 1.00 42.81 92 SER A O 1
ATOM 698 N N . THR A 1 93 ? -41.384 -8.970 39.867 1.00 45.16 93 THR A N 1
ATOM 699 C CA . THR A 1 93 ? -40.162 -9.651 39.336 1.00 45.16 93 THR A CA 1
ATOM 700 C C . THR A 1 93 ? -38.949 -8.717 39.147 1.00 45.16 93 THR A C 1
ATOM 702 O O . THR A 1 93 ? -37.892 -9.129 38.663 1.00 45.16 93 THR A O 1
ATOM 705 N N . SER A 1 94 ? -39.051 -7.447 39.553 1.00 50.62 94 SER A N 1
ATOM 706 C CA . SER A 1 94 ? -38.085 -6.384 39.225 1.00 50.62 94 SER A CA 1
ATOM 707 C C . SER A 1 94 ? -36.663 -6.610 39.767 1.00 50.62 94 SER A C 1
ATOM 709 O O . SER A 1 94 ? -35.703 -6.207 39.105 1.00 50.62 94 SER A O 1
ATOM 711 N N . HIS A 1 95 ? -36.489 -7.330 40.883 1.00 47.47 95 HIS A N 1
ATOM 712 C CA . HIS A 1 95 ? -35.165 -7.652 41.441 1.00 47.47 95 HIS A CA 1
ATOM 713 C C . HIS A 1 95 ? -34.322 -8.631 40.596 1.00 47.47 95 HIS A C 1
ATOM 715 O O . HIS A 1 95 ? -33.096 -8.634 40.720 1.00 47.47 95 HIS A O 1
ATOM 721 N N . GLY A 1 96 ? -34.933 -9.410 39.692 1.00 52.41 96 GLY A N 1
ATOM 722 C CA . GLY A 1 96 ? -34.196 -10.212 38.702 1.00 52.41 96 GLY A CA 1
ATOM 723 C C . GLY A 1 96 ? -33.757 -9.410 37.467 1.00 52.41 96 GLY A C 1
ATOM 724 O O . GLY A 1 96 ? -32.795 -9.768 36.784 1.00 52.41 96 GLY A O 1
ATOM 725 N N . SER A 1 97 ? -34.436 -8.293 37.177 1.00 63.16 97 SER A N 1
ATOM 726 C CA . SER A 1 97 ? -34.250 -7.527 35.936 1.00 63.16 97 SER A CA 1
ATOM 727 C C . SER A 1 97 ? -32.983 -6.663 35.933 1.00 63.16 97 SER A C 1
ATOM 729 O O . SER A 1 97 ? -32.358 -6.494 34.889 1.00 63.16 97 SER A O 1
ATOM 731 N N . SER A 1 98 ? -32.574 -6.110 37.079 1.00 71.88 98 SER A N 1
ATOM 732 C CA . SER A 1 98 ? -31.367 -5.270 37.160 1.00 71.88 98 SER A CA 1
ATOM 733 C C . SER A 1 98 ? -30.081 -6.086 37.011 1.00 71.88 98 SER A C 1
ATOM 735 O O . SER A 1 98 ? -29.219 -5.707 36.222 1.00 71.88 98 SER A O 1
ATOM 737 N N . ASN A 1 99 ? -29.978 -7.235 37.690 1.00 79.69 99 ASN A N 1
ATOM 738 C CA . ASN A 1 99 ? -28.827 -8.139 37.571 1.00 79.69 99 ASN A CA 1
ATOM 739 C C . ASN A 1 99 ? -28.670 -8.683 36.144 1.00 79.69 99 ASN A C 1
ATOM 741 O O . ASN A 1 99 ? -27.574 -8.651 35.598 1.00 79.69 99 ASN A O 1
ATOM 745 N N . THR A 1 100 ? -29.757 -9.113 35.497 1.00 85.62 100 THR A N 1
ATOM 746 C CA . THR A 1 100 ? -29.705 -9.605 34.106 1.00 85.62 100 THR A CA 1
ATOM 747 C C . THR A 1 100 ? -29.325 -8.507 33.106 1.00 85.62 100 THR A C 1
ATOM 749 O O . THR A 1 100 ? -28.530 -8.755 32.200 1.00 85.62 100 THR A O 1
ATOM 752 N N . LYS A 1 101 ? -29.805 -7.267 33.290 1.00 87.75 101 LYS A N 1
ATOM 753 C CA . LYS A 1 101 ? -29.366 -6.100 32.498 1.00 87.75 101 LYS A CA 1
ATOM 754 C C . LYS A 1 101 ? -27.893 -5.749 32.730 1.00 87.75 101 LYS A C 1
ATOM 756 O O . LYS A 1 101 ? -27.211 -5.389 31.775 1.00 87.75 101 LYS A O 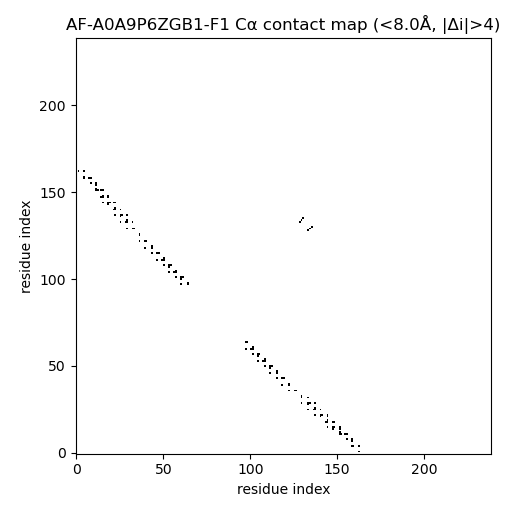1
ATOM 761 N N . LEU A 1 102 ? -27.408 -5.860 33.968 1.00 88.94 102 LEU A N 1
ATOM 762 C CA . LEU A 1 102 ? -26.010 -5.616 34.325 1.00 88.94 102 LEU A CA 1
ATOM 763 C C . LEU A 1 102 ? -25.084 -6.676 33.712 1.00 88.94 102 LEU A C 1
ATOM 765 O O . LEU A 1 102 ? -24.146 -6.303 33.017 1.00 88.94 102 LEU A O 1
ATOM 769 N N . LEU A 1 103 ? -25.407 -7.965 33.860 1.00 91.50 103 LEU A N 1
ATOM 770 C CA . LEU A 1 103 ? -24.674 -9.071 33.231 1.00 91.50 103 LEU A CA 1
ATOM 771 C C . LEU A 1 103 ? -24.639 -8.926 31.702 1.00 91.50 103 LEU A C 1
ATOM 773 O O . LEU A 1 103 ? -23.581 -9.057 31.094 1.00 91.50 103 LEU A O 1
ATOM 777 N N . LYS A 1 104 ? -25.767 -8.565 31.071 1.00 91.75 104 LYS A N 1
ATOM 778 C CA . LYS A 1 104 ? -25.811 -8.294 29.625 1.00 91.75 104 LYS A CA 1
ATOM 779 C C . LYS A 1 104 ? -24.923 -7.111 29.222 1.00 91.75 104 LYS A C 1
ATOM 781 O O . LYS A 1 104 ? -24.277 -7.177 28.183 1.00 91.75 104 LYS A O 1
ATOM 786 N N . ALA A 1 105 ? -24.884 -6.038 30.013 1.00 92.19 105 ALA A N 1
ATOM 787 C CA . ALA A 1 105 ? -24.020 -4.888 29.742 1.00 92.19 105 ALA A CA 1
ATOM 788 C C . ALA A 1 105 ? -22.527 -5.222 29.927 1.00 92.19 105 ALA A C 1
ATOM 790 O O . ALA A 1 105 ? -21.706 -4.760 29.138 1.00 92.19 105 ALA A O 1
ATOM 791 N N . GLN A 1 106 ? -22.185 -6.047 30.922 1.00 94.50 106 GLN A N 1
ATOM 792 C CA . GLN A 1 106 ? -20.827 -6.560 31.122 1.00 94.50 106 GLN A CA 1
ATOM 793 C C . GLN A 1 106 ? -20.385 -7.450 29.957 1.00 94.50 106 GLN A C 1
ATOM 795 O O . GLN A 1 106 ? -19.297 -7.249 29.430 1.00 94.50 106 GLN A O 1
ATOM 800 N N . GLU A 1 107 ? -21.235 -8.374 29.504 1.00 96.31 107 GLU A N 1
ATOM 801 C CA . GLU A 1 107 ? -20.911 -9.246 28.369 1.00 96.31 107 GLU A CA 1
ATOM 802 C C . GLU A 1 107 ? -20.782 -8.459 27.056 1.00 96.31 107 GLU A C 1
ATOM 804 O O . GLU A 1 107 ? -19.849 -8.691 26.294 1.00 96.31 107 GLU A O 1
ATOM 809 N N . GLN A 1 108 ? -21.646 -7.464 26.814 1.00 95.81 108 GLN A N 1
ATOM 810 C CA . GLN A 1 108 ? -21.500 -6.563 25.662 1.00 95.81 108 GLN A CA 1
ATOM 811 C C . GLN A 1 108 ? -20.165 -5.805 25.679 1.00 95.81 108 GLN A C 1
ATOM 813 O O . GLN A 1 108 ? -19.525 -5.684 24.635 1.00 95.81 108 GLN A O 1
ATOM 818 N N . LEU A 1 109 ? -19.727 -5.320 26.847 1.00 97.19 109 LEU A N 1
ATOM 819 C CA . LEU A 1 109 ? -18.424 -4.672 26.989 1.00 97.19 109 LEU A CA 1
ATOM 820 C C . LEU A 1 109 ? -17.275 -5.666 26.760 1.00 97.19 109 LEU A C 1
ATOM 822 O O . LEU A 1 109 ? -16.376 -5.365 25.983 1.00 97.19 109 LEU A O 1
ATOM 826 N N . ARG A 1 110 ? -17.345 -6.871 27.341 1.00 97.75 110 ARG A N 1
ATOM 827 C CA . ARG A 1 110 ? -16.333 -7.929 27.180 1.00 97.75 110 ARG A CA 1
ATOM 828 C C . ARG A 1 110 ? -16.157 -8.354 25.717 1.00 97.75 110 ARG A C 1
ATOM 830 O O . ARG A 1 110 ? -15.032 -8.548 25.266 1.00 97.75 110 ARG A O 1
ATOM 837 N N . VAL A 1 111 ? -17.255 -8.488 24.969 1.00 97.62 111 VAL A N 1
ATOM 838 C CA . VAL A 1 111 ? -17.225 -8.788 23.526 1.00 97.62 111 VAL A CA 1
ATOM 839 C C . VAL A 1 111 ? -16.618 -7.626 22.734 1.00 97.62 111 VAL A C 1
ATOM 841 O O . VAL A 1 111 ? -15.807 -7.865 21.842 1.00 97.62 111 VAL A O 1
ATOM 844 N N . CYS A 1 112 ? -16.949 -6.378 23.082 1.00 97.94 112 CYS A N 1
ATOM 845 C CA . CYS A 1 112 ? -16.353 -5.191 22.463 1.00 97.94 112 CYS A CA 1
ATOM 846 C C . CYS A 1 112 ? -14.832 -5.118 22.702 1.00 97.94 112 CYS A C 1
ATOM 848 O O . CYS A 1 112 ? -14.074 -4.901 21.762 1.00 97.94 112 CYS A O 1
ATOM 850 N N . GLU A 1 113 ? -14.370 -5.384 23.926 1.00 98.19 113 GLU A N 1
ATOM 851 C CA . GLU A 1 113 ? -12.941 -5.388 24.271 1.00 98.19 113 GLU A CA 1
ATOM 852 C C . GLU A 1 113 ? -12.171 -6.528 23.584 1.00 98.19 113 GLU A C 1
ATOM 854 O O . GLU A 1 113 ? -11.058 -6.313 23.109 1.00 98.19 113 GLU A O 1
ATOM 859 N N . ALA A 1 114 ? -12.772 -7.715 23.437 1.00 98.25 114 ALA A N 1
ATOM 860 C CA . ALA A 1 114 ? -12.178 -8.808 22.661 1.00 98.25 114 ALA A CA 1
ATOM 861 C C . ALA A 1 114 ? -12.075 -8.480 21.156 1.00 98.25 114 ALA A C 1
ATOM 863 O O . ALA A 1 114 ? -11.078 -8.816 20.513 1.00 98.25 114 ALA A O 1
ATOM 864 N N . HIS A 1 115 ? -13.081 -7.801 20.592 1.00 98.06 115 HIS A N 1
ATOM 865 C CA . HIS A 1 115 ? -13.045 -7.336 19.204 1.00 98.06 115 HIS A CA 1
ATOM 866 C C . HIS A 1 115 ? -11.982 -6.245 18.999 1.00 98.06 115 HIS A C 1
ATOM 868 O O . HIS A 1 115 ? -11.209 -6.332 18.046 1.00 98.06 115 HIS A O 1
ATOM 874 N N . LEU A 1 116 ? -11.884 -5.281 19.922 1.00 98.50 116 LEU A N 1
ATOM 875 C CA . LEU A 1 116 ? -10.853 -4.240 19.915 1.00 98.50 116 LEU A CA 1
ATOM 876 C C . LEU A 1 116 ? -9.444 -4.849 19.914 1.00 98.50 116 LEU A C 1
ATOM 878 O O . LEU A 1 116 ? -8.672 -4.565 19.005 1.00 98.50 116 LEU A O 1
ATOM 882 N N . ALA A 1 117 ? -9.148 -5.756 20.850 1.00 98.50 117 ALA A N 1
ATOM 883 C CA . ALA A 1 117 ? -7.841 -6.413 20.936 1.00 98.50 117 ALA A CA 1
ATOM 884 C C . ALA A 1 117 ? -7.491 -7.223 19.669 1.00 98.50 117 ALA A C 1
ATOM 886 O O . ALA A 1 117 ? -6.332 -7.288 19.263 1.00 98.50 117 ALA A O 1
ATOM 887 N N . THR A 1 118 ? -8.497 -7.816 19.014 1.00 98.44 118 THR A N 1
ATOM 888 C CA . THR A 1 118 ? -8.317 -8.501 17.722 1.00 98.44 118 THR A CA 1
ATOM 889 C C . THR A 1 118 ? -7.932 -7.502 16.627 1.00 98.44 118 THR A C 1
ATOM 891 O O . THR A 1 118 ? -6.983 -7.737 15.882 1.00 98.44 118 THR A O 1
ATOM 894 N N . LYS A 1 119 ? -8.620 -6.355 16.559 1.00 98.38 119 LYS A N 1
ATOM 895 C CA . LYS A 1 119 ? -8.358 -5.301 15.571 1.00 98.38 119 LYS A CA 1
ATOM 896 C C . LYS A 1 119 ? -7.017 -4.600 15.784 1.00 98.38 119 LYS A C 1
ATOM 898 O O . LYS A 1 119 ? -6.320 -4.334 14.811 1.00 98.38 119 LYS A O 1
ATOM 903 N N . GLU A 1 120 ? -6.616 -4.364 17.029 1.00 98.50 120 GLU A N 1
ATOM 904 C CA . GLU A 1 120 ? -5.294 -3.825 17.375 1.00 98.50 120 GLU A CA 1
ATOM 905 C C . GLU A 1 120 ? -4.160 -4.764 16.917 1.00 98.50 120 GLU A C 1
ATOM 907 O O . GLU A 1 120 ? -3.161 -4.300 16.364 1.00 98.50 120 GLU A O 1
ATOM 912 N N . LEU A 1 121 ? -4.339 -6.084 17.061 1.00 98.62 121 LEU A N 1
ATOM 913 C CA . LEU A 1 121 ? -3.392 -7.085 16.558 1.00 98.62 121 LEU A CA 1
ATOM 914 C C . LEU A 1 121 ? -3.348 -7.135 15.019 1.00 98.62 121 LEU A C 1
ATOM 916 O O . LEU A 1 121 ? -2.259 -7.193 14.444 1.00 98.62 121 LEU A O 1
ATOM 920 N N . GLU A 1 122 ? -4.506 -7.091 14.349 1.00 98.38 122 GLU A N 1
ATOM 921 C CA . GLU A 1 122 ? -4.591 -6.994 12.881 1.00 98.38 122 GLU A CA 1
ATOM 922 C C . GLU A 1 122 ? -3.867 -5.744 12.357 1.00 98.38 122 GLU A C 1
ATOM 924 O O . GLU A 1 122 ? -3.132 -5.819 11.371 1.00 98.38 122 GLU A O 1
ATOM 929 N N . LEU A 1 123 ? -4.037 -4.607 13.035 1.00 98.62 123 LEU A N 1
ATOM 930 C CA . LEU A 1 123 ? -3.406 -3.338 12.687 1.00 98.62 123 LEU A CA 1
ATOM 931 C C . LEU A 1 123 ? -1.884 -3.392 12.828 1.00 98.62 123 LEU A C 1
ATOM 933 O O . LEU A 1 123 ? -1.182 -2.954 11.916 1.00 98.62 123 LEU A O 1
ATOM 937 N N . GLU A 1 124 ? -1.353 -3.956 13.912 1.00 98.56 124 GLU A N 1
ATOM 938 C CA . GLU A 1 124 ? 0.100 -4.068 14.067 1.00 98.56 124 GLU A CA 1
ATOM 939 C C . GLU A 1 124 ? 0.704 -5.045 13.044 1.00 98.56 124 GLU A C 1
ATOM 941 O O . GLU A 1 124 ? 1.715 -4.739 12.406 1.00 98.56 124 GLU A O 1
ATOM 946 N N . ALA A 1 125 ? 0.036 -6.174 12.780 1.00 98.44 125 ALA A N 1
ATOM 947 C CA . ALA A 1 125 ? 0.438 -7.094 11.717 1.00 98.44 125 ALA A CA 1
ATOM 948 C C . ALA A 1 125 ? 0.443 -6.414 10.331 1.00 98.44 125 ALA A C 1
ATOM 950 O O . ALA A 1 125 ? 1.390 -6.588 9.554 1.00 98.44 125 ALA A O 1
ATOM 951 N N . LEU A 1 126 ? -0.572 -5.594 10.034 1.00 98.50 126 LEU A N 1
ATOM 952 C CA . LEU A 1 126 ? -0.667 -4.839 8.786 1.00 98.50 126 LEU A CA 1
ATOM 953 C C . LEU A 1 126 ? 0.430 -3.768 8.677 1.00 98.50 126 LEU A C 1
ATOM 955 O O . LEU A 1 126 ? 1.061 -3.660 7.626 1.00 98.50 126 LEU A O 1
ATOM 959 N N . ARG A 1 127 ? 0.728 -3.027 9.752 1.00 98.62 127 ARG A N 1
ATOM 960 C CA . ARG A 1 127 ? 1.836 -2.051 9.795 1.00 98.62 127 ARG A CA 1
ATOM 961 C C . ARG A 1 127 ? 3.178 -2.706 9.473 1.00 98.62 127 ARG A C 1
ATOM 963 O O . ARG A 1 127 ? 3.914 -2.207 8.616 1.00 98.62 127 ARG A O 1
ATOM 970 N N . VAL A 1 128 ? 3.471 -3.849 10.096 1.00 98.44 128 VAL A N 1
ATOM 971 C CA . VAL A 1 128 ? 4.692 -4.627 9.833 1.00 98.44 128 VAL A CA 1
ATOM 972 C C . VAL A 1 128 ? 4.735 -5.124 8.383 1.00 98.44 128 VAL A C 1
ATOM 974 O O . VAL A 1 128 ? 5.771 -4.979 7.727 1.00 98.44 128 VAL A O 1
ATOM 977 N N . SER A 1 129 ? 3.627 -5.652 7.847 1.00 98.38 129 SER A N 1
ATOM 978 C CA . SER A 1 129 ? 3.549 -6.107 6.448 1.00 98.38 129 SER A CA 1
ATOM 979 C C . SER A 1 129 ? 3.774 -4.955 5.458 1.00 98.38 129 SER A C 1
ATOM 981 O O . SER A 1 129 ? 4.633 -5.057 4.582 1.00 98.38 129 SER A O 1
ATOM 983 N N . ILE A 1 130 ? 3.124 -3.801 5.640 1.00 98.44 130 ILE A N 1
ATOM 984 C CA . ILE A 1 130 ? 3.295 -2.623 4.769 1.00 98.44 130 ILE A CA 1
ATOM 985 C C . ILE A 1 130 ? 4.742 -2.119 4.775 1.00 98.44 130 ILE A C 1
ATOM 987 O O . ILE A 1 130 ? 5.302 -1.804 3.718 1.00 98.44 130 ILE A O 1
ATOM 991 N N . ALA A 1 131 ? 5.365 -2.047 5.954 1.00 97.19 131 ALA A N 1
ATOM 992 C CA . ALA A 1 131 ? 6.730 -1.554 6.106 1.00 97.19 131 ALA A CA 1
ATOM 993 C C . ALA A 1 131 ? 7.783 -2.521 5.534 1.00 97.19 131 ALA A C 1
ATOM 995 O O . ALA A 1 131 ? 8.768 -2.077 4.932 1.00 97.19 131 ALA A O 1
ATOM 996 N N . ARG A 1 132 ? 7.589 -3.835 5.710 1.00 98.06 132 ARG A N 1
ATOM 997 C CA . ARG A 1 132 ? 8.540 -4.870 5.278 1.00 98.06 132 ARG A CA 1
ATOM 998 C C . ARG A 1 132 ? 8.338 -5.286 3.824 1.00 98.06 132 ARG A C 1
ATOM 1000 O O . ARG A 1 132 ? 9.299 -5.332 3.060 1.00 98.06 132 ARG A O 1
ATOM 1007 N N . GLU A 1 133 ? 7.107 -5.602 3.446 1.00 97.62 133 GLU A N 1
ATOM 1008 C CA . GLU A 1 133 ? 6.767 -6.233 2.169 1.00 97.62 133 GLU A CA 1
ATOM 1009 C C . GLU A 1 133 ? 6.348 -5.199 1.132 1.00 97.62 133 GLU A C 1
ATOM 1011 O O . GLU A 1 133 ? 6.949 -5.166 0.061 1.00 97.62 133 GLU A O 1
ATOM 1016 N N . GLY A 1 134 ? 5.405 -4.309 1.457 1.00 97.62 134 GLY A N 1
ATOM 1017 C CA . GLY A 1 134 ? 4.936 -3.263 0.541 1.00 97.62 134 GLY A CA 1
ATOM 1018 C C . GLY A 1 134 ? 6.050 -2.294 0.140 1.00 97.62 134 GLY A C 1
ATOM 1019 O O . GLY A 1 134 ? 6.458 -2.219 -1.023 1.00 97.62 134 GLY A O 1
ATOM 1020 N N . LEU A 1 135 ? 6.636 -1.610 1.125 1.00 97.75 135 LEU A N 1
ATOM 1021 C CA . LEU A 1 135 ? 7.757 -0.698 0.893 1.00 97.75 135 LEU A CA 1
ATOM 1022 C C . LEU A 1 135 ? 9.021 -1.444 0.416 1.00 97.75 135 LEU A C 1
ATOM 1024 O O . LEU A 1 135 ? 9.811 -0.896 -0.355 1.00 97.75 135 LEU A O 1
ATOM 1028 N N . GLY A 1 136 ? 9.207 -2.705 0.819 1.00 98.19 136 GLY A N 1
ATOM 1029 C CA . GLY A 1 136 ? 10.285 -3.569 0.326 1.00 98.19 136 GLY A CA 1
ATOM 1030 C C . GLY A 1 136 ? 10.132 -3.971 -1.146 1.00 98.19 136 GLY A C 1
ATOM 1031 O O . GLY A 1 136 ? 11.130 -4.073 -1.860 1.00 98.19 136 GLY A O 1
ATOM 1032 N N . ALA A 1 137 ? 8.906 -4.175 -1.632 1.00 98.31 137 ALA A N 1
ATOM 1033 C CA . ALA A 1 137 ? 8.606 -4.397 -3.046 1.00 98.31 137 ALA A CA 1
ATOM 1034 C C . ALA A 1 137 ? 8.823 -3.118 -3.860 1.00 98.31 137 ALA A C 1
ATOM 1036 O O . ALA A 1 137 ? 9.550 -3.153 -4.851 1.00 98.31 137 ALA A O 1
ATOM 1037 N N . ARG A 1 138 ? 8.309 -1.973 -3.387 1.00 98.25 138 ARG A N 1
ATOM 1038 C CA . ARG A 1 138 ? 8.527 -0.667 -4.029 1.00 98.25 138 ARG A CA 1
ATOM 1039 C C . ARG A 1 138 ? 10.015 -0.327 -4.179 1.00 98.25 138 ARG A C 1
ATOM 1041 O O . ARG A 1 138 ? 10.428 0.131 -5.241 1.00 98.25 138 ARG A O 1
ATOM 1048 N N . ARG A 1 139 ? 10.834 -0.557 -3.142 1.00 98.50 139 ARG A N 1
ATOM 1049 C CA . ARG A 1 139 ? 12.292 -0.327 -3.206 1.00 98.50 139 ARG A CA 1
ATOM 1050 C C . ARG A 1 139 ? 12.984 -1.227 -4.233 1.00 98.50 139 ARG A C 1
ATOM 1052 O O . ARG A 1 139 ? 13.853 -0.735 -4.941 1.00 98.50 139 ARG A O 1
ATOM 1059 N N . ARG A 1 140 ? 12.606 -2.508 -4.325 1.00 98.62 140 ARG A N 1
ATOM 1060 C CA . ARG A 1 140 ? 13.155 -3.431 -5.336 1.00 98.62 140 ARG A CA 1
ATOM 1061 C C . ARG A 1 140 ? 12.786 -2.982 -6.746 1.00 98.62 140 ARG A C 1
ATOM 1063 O O . ARG A 1 140 ? 13.686 -2.713 -7.525 1.00 98.62 140 ARG A O 1
ATOM 1070 N N . ALA A 1 141 ? 11.504 -2.724 -7.004 1.00 98.62 141 ALA A N 1
ATOM 1071 C CA . ALA A 1 141 ? 11.047 -2.234 -8.304 1.00 98.62 141 ALA A CA 1
ATOM 1072 C C . ALA A 1 141 ? 11.719 -0.907 -8.723 1.00 98.62 141 ALA A C 1
ATOM 1074 O O . ALA A 1 141 ? 11.981 -0.702 -9.903 1.00 98.62 141 ALA A O 1
ATOM 1075 N N . LEU A 1 142 ? 12.053 -0.022 -7.772 1.00 98.62 142 LEU A N 1
ATOM 1076 C CA . LEU A 1 142 ? 12.833 1.193 -8.047 1.00 98.62 142 LEU A CA 1
ATOM 1077 C C . LEU A 1 142 ? 14.281 0.887 -8.468 1.00 98.62 142 LEU A C 1
ATOM 1079 O O . LEU A 1 142 ? 14.794 1.520 -9.388 1.00 98.62 142 LEU A O 1
ATOM 1083 N N . ILE A 1 143 ? 14.937 -0.069 -7.801 1.00 98.62 143 ILE A N 1
ATOM 1084 C CA . ILE A 1 143 ? 16.293 -0.524 -8.149 1.00 98.62 143 ILE A CA 1
ATOM 1085 C C . ILE A 1 143 ? 16.282 -1.182 -9.533 1.00 98.62 143 ILE A C 1
ATOM 1087 O O . ILE A 1 143 ? 17.101 -0.825 -10.377 1.00 98.62 143 ILE A O 1
ATOM 1091 N N . ASP A 1 144 ? 15.325 -2.075 -9.780 1.00 98.25 144 ASP A N 1
ATOM 1092 C CA . ASP A 1 144 ? 15.175 -2.801 -11.043 1.00 98.25 144 ASP A CA 1
ATOM 1093 C C . ASP A 1 144 ? 14.881 -1.833 -12.205 1.00 98.25 144 ASP A C 1
ATOM 1095 O O . ASP A 1 144 ? 15.504 -1.924 -13.263 1.00 98.25 144 ASP A O 1
ATOM 1099 N N . CYS A 1 145 ? 14.012 -0.836 -11.989 1.00 98.44 145 CYS A N 1
ATOM 1100 C CA . CYS A 1 145 ? 13.735 0.229 -12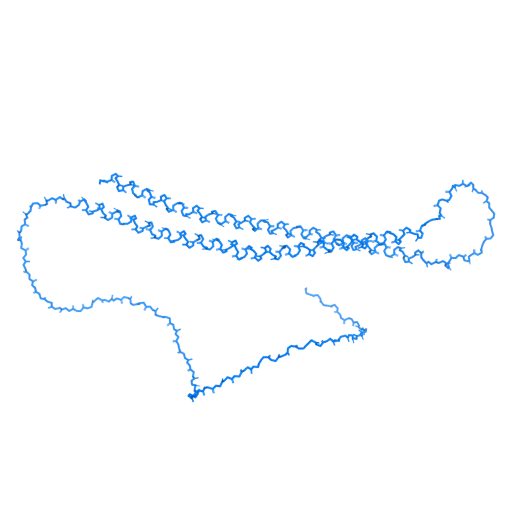.957 1.00 98.44 145 CYS A CA 1
ATOM 1101 C C . CYS A 1 145 ? 14.974 1.087 -13.248 1.00 98.44 145 CYS A C 1
ATOM 1103 O O . CYS A 1 145 ? 15.284 1.346 -14.411 1.00 98.44 145 CYS A O 1
ATOM 1105 N N . GLY A 1 146 ? 15.711 1.506 -12.213 1.00 98.19 146 GLY A N 1
ATOM 1106 C CA . GLY A 1 146 ? 16.941 2.285 -12.375 1.00 98.19 146 GLY A CA 1
ATOM 1107 C C . GLY A 1 146 ? 18.049 1.506 -13.092 1.00 98.19 146 GLY A C 1
ATOM 1108 O O . GLY A 1 146 ? 18.768 2.071 -13.917 1.00 98.19 146 GLY A O 1
ATOM 1109 N N . TRP A 1 147 ? 18.158 0.200 -12.829 1.00 98.25 147 TRP A N 1
ATOM 1110 C CA . TRP A 1 147 ? 19.072 -0.693 -13.539 1.00 98.25 147 TRP A CA 1
ATOM 1111 C C . TRP A 1 147 ? 18.679 -0.848 -15.013 1.00 98.25 147 TRP A C 1
ATOM 1113 O O . TRP A 1 147 ? 19.523 -0.653 -15.888 1.00 98.25 147 TRP A O 1
ATOM 1123 N N . ALA A 1 148 ? 17.399 -1.115 -15.294 1.00 97.69 148 ALA A N 1
ATOM 1124 C CA . ALA A 1 148 ? 16.888 -1.264 -16.654 1.00 97.69 148 ALA A CA 1
ATOM 1125 C C . ALA A 1 148 ? 17.110 0.009 -17.482 1.00 97.69 148 ALA A C 1
ATOM 1127 O O . ALA A 1 148 ? 17.670 -0.063 -18.572 1.00 97.69 148 ALA A O 1
ATOM 1128 N N . TRP A 1 149 ? 16.771 1.186 -16.946 1.00 97.31 149 TRP A N 1
ATOM 1129 C CA . TRP A 1 149 ? 17.057 2.475 -17.588 1.00 97.31 149 TRP A CA 1
ATOM 1130 C C . TRP A 1 149 ? 18.555 2.683 -17.841 1.00 97.31 149 TRP A C 1
ATOM 1132 O O . TRP A 1 149 ? 18.946 3.159 -18.907 1.00 97.31 149 TRP A O 1
ATOM 1142 N N . GLY A 1 150 ? 19.399 2.285 -16.884 1.00 97.50 150 GLY A N 1
ATOM 1143 C CA . GLY A 1 150 ? 20.851 2.343 -17.011 1.00 97.50 150 GLY A CA 1
ATOM 1144 C C . GLY A 1 150 ? 21.412 1.454 -18.125 1.00 97.50 150 GLY A C 1
ATOM 1145 O O . GLY A 1 150 ? 22.370 1.857 -18.779 1.00 97.50 150 GLY A O 1
ATOM 1146 N N . GLU A 1 151 ? 20.844 0.271 -18.369 1.00 97.31 151 GLU A N 1
ATOM 1147 C CA . GLU A 1 151 ? 21.249 -0.593 -19.488 1.00 97.31 151 GLU A CA 1
ATOM 1148 C C . GLU A 1 151 ? 20.656 -0.143 -20.827 1.00 97.31 151 GLU A C 1
ATOM 1150 O O . GLU A 1 151 ? 21.396 -0.049 -21.809 1.00 97.31 151 GLU A O 1
ATOM 1155 N N . MET A 1 152 ? 19.370 0.220 -20.865 1.00 95.69 152 MET A N 1
ATOM 1156 C CA . MET A 1 152 ? 18.703 0.696 -22.083 1.00 95.69 152 MET A CA 1
ATOM 1157 C C . MET A 1 152 ? 19.370 1.966 -22.625 1.00 95.69 152 MET A C 1
ATOM 1159 O O . MET A 1 152 ? 19.736 2.008 -23.796 1.00 95.69 152 MET A O 1
ATOM 1163 N N . GLY A 1 153 ? 19.668 2.951 -21.769 1.00 95.50 153 GLY A N 1
ATOM 1164 C CA . GLY A 1 153 ? 20.391 4.160 -22.183 1.00 95.50 153 GLY A CA 1
ATOM 1165 C C . GLY A 1 153 ? 21.812 3.891 -22.703 1.00 95.50 153 GLY A C 1
ATOM 1166 O O . GLY A 1 153 ? 22.310 4.628 -23.553 1.00 95.50 153 GLY A O 1
ATOM 1167 N N . LYS A 1 154 ? 22.479 2.817 -22.253 1.00 96.75 154 LYS A N 1
ATOM 1168 C CA . LYS A 1 154 ? 23.781 2.415 -22.814 1.00 96.75 154 LYS A CA 1
ATOM 1169 C C . LYS A 1 154 ? 23.632 1.739 -24.174 1.00 96.75 154 LYS A C 1
ATOM 1171 O O . LYS A 1 154 ? 24.496 1.948 -25.020 1.00 96.75 154 LYS A O 1
ATOM 1176 N N . GLU A 1 155 ? 22.613 0.904 -24.383 1.00 95.19 155 GLU A N 1
ATOM 1177 C CA . GLU A 1 155 ? 22.398 0.252 -25.682 1.00 95.19 155 GLU A CA 1
ATOM 1178 C C . GLU A 1 155 ? 21.897 1.246 -26.740 1.00 95.19 155 GLU A C 1
ATOM 1180 O O . GLU A 1 155 ? 22.358 1.172 -27.876 1.00 95.19 155 GLU A O 1
ATOM 1185 N N . ASP A 1 156 ? 21.077 2.234 -26.368 1.00 93.81 156 ASP A N 1
ATOM 1186 C CA . ASP A 1 156 ? 20.683 3.351 -27.242 1.00 93.81 156 ASP A CA 1
ATOM 1187 C C . ASP A 1 156 ? 21.914 4.120 -27.758 1.00 93.81 156 ASP A C 1
ATOM 1189 O O . ASP A 1 156 ? 22.151 4.223 -28.965 1.00 93.81 156 ASP A O 1
ATOM 1193 N N . LEU A 1 157 ? 22.804 4.537 -26.847 1.00 94.38 157 LEU A N 1
ATOM 1194 C CA . LEU 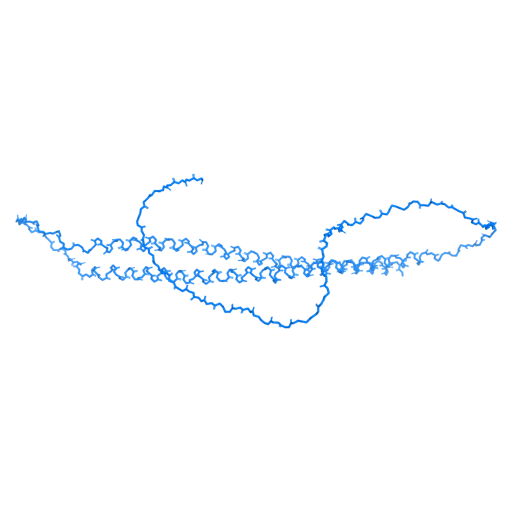A 1 157 ? 24.071 5.180 -27.213 1.00 94.38 157 LEU A CA 1
ATOM 1195 C C . LEU A 1 157 ? 24.953 4.291 -28.109 1.00 94.38 157 LEU A C 1
ATOM 1197 O O . LEU A 1 157 ? 25.579 4.799 -29.043 1.00 94.38 157 LEU A O 1
ATOM 1201 N N . ARG A 1 158 ? 24.992 2.969 -27.881 1.00 94.56 158 ARG A N 1
ATOM 1202 C CA . ARG A 1 158 ? 25.698 2.020 -28.766 1.00 94.56 158 ARG A CA 1
ATOM 1203 C C . ARG A 1 158 ? 25.036 1.939 -30.147 1.00 94.56 158 ARG A C 1
ATOM 1205 O O . ARG A 1 158 ? 25.746 1.899 -31.151 1.00 94.56 158 ARG A O 1
ATOM 1212 N N . ALA A 1 159 ? 23.706 1.932 -30.229 1.00 92.50 159 ALA A N 1
ATOM 1213 C CA . ALA A 1 159 ? 22.962 1.910 -31.488 1.00 92.50 159 ALA A CA 1
ATOM 1214 C C . ALA A 1 159 ? 23.222 3.177 -32.325 1.00 92.50 159 ALA A C 1
ATOM 1216 O O . ALA A 1 159 ? 23.499 3.076 -33.524 1.00 92.50 159 ALA A O 1
ATOM 1217 N N . LEU A 1 160 ? 23.245 4.349 -31.683 1.00 91.38 160 LEU A N 1
ATOM 1218 C CA . LEU A 1 160 ? 23.606 5.627 -32.306 1.00 91.38 160 LEU A CA 1
ATOM 1219 C C . LEU A 1 160 ? 25.071 5.658 -32.782 1.00 91.38 160 LEU A C 1
ATOM 1221 O O . LEU A 1 160 ? 25.353 6.101 -33.895 1.00 91.38 160 LEU A O 1
ATOM 1225 N N . GLN A 1 161 ? 26.015 5.128 -31.997 1.00 92.31 161 GLN A N 1
ATOM 1226 C CA . GLN A 1 161 ? 27.425 5.034 -32.405 1.00 92.31 161 GLN A CA 1
ATOM 1227 C C . GLN A 1 161 ? 27.623 4.153 -33.649 1.00 92.31 161 GLN A C 1
ATOM 1229 O O . GLN A 1 161 ? 28.385 4.524 -34.544 1.00 92.31 161 GLN A O 1
ATOM 1234 N N . ARG A 1 162 ? 26.907 3.021 -33.748 1.00 89.44 162 ARG A N 1
ATOM 1235 C CA . ARG A 1 162 ? 26.926 2.151 -34.943 1.00 89.44 162 ARG A CA 1
ATOM 1236 C C . ARG A 1 162 ? 26.426 2.889 -36.191 1.00 89.44 162 ARG A C 1
ATOM 1238 O O . ARG A 1 162 ? 26.989 2.702 -37.267 1.00 89.44 162 ARG A O 1
ATOM 1245 N N . LEU A 1 163 ? 25.408 3.743 -36.049 1.00 88.38 163 LEU A N 1
ATOM 1246 C CA . LEU A 1 163 ? 24.897 4.566 -37.149 1.00 88.38 163 LEU A CA 1
ATOM 1247 C C . LEU A 1 163 ? 25.951 5.570 -37.633 1.00 88.38 163 LEU A C 1
ATOM 1249 O O . LEU A 1 163 ? 26.254 5.589 -38.825 1.00 88.38 163 LEU A O 1
ATOM 1253 N N . ASN A 1 164 ? 26.562 6.321 -36.713 1.00 84.88 164 ASN A N 1
ATOM 1254 C CA . ASN A 1 164 ? 27.589 7.316 -37.038 1.00 84.88 164 ASN A CA 1
ATOM 1255 C C . ASN A 1 164 ? 28.826 6.690 -37.709 1.00 84.88 164 ASN A C 1
ATOM 1257 O O . ASN A 1 164 ? 29.385 7.275 -38.636 1.00 84.88 164 ASN A O 1
ATOM 1261 N N . ALA A 1 165 ? 29.227 5.485 -37.289 1.00 83.38 165 ALA A N 1
ATOM 1262 C CA . ALA A 1 165 ? 30.288 4.733 -37.958 1.00 83.38 165 ALA A CA 1
ATOM 1263 C C . ALA A 1 165 ? 29.899 4.367 -39.404 1.00 83.38 165 ALA A C 1
ATOM 1265 O O . ALA A 1 165 ? 30.685 4.577 -40.322 1.00 83.38 165 ALA A O 1
ATOM 1266 N N . SER A 1 166 ? 28.662 3.902 -39.626 1.00 74.50 166 SER A N 1
ATOM 1267 C CA . SER A 1 166 ? 28.174 3.528 -40.965 1.00 74.50 166 SER A CA 1
ATOM 1268 C C . SER A 1 166 ? 27.976 4.702 -41.934 1.00 74.50 166 SER A C 1
ATOM 1270 O O . SER A 1 166 ? 27.903 4.486 -43.140 1.00 74.50 166 SER A O 1
ATOM 1272 N N . SER A 1 167 ? 27.900 5.942 -41.438 1.00 67.69 167 SER A N 1
ATOM 1273 C CA . SER A 1 167 ? 27.834 7.148 -42.278 1.00 67.69 167 SER A CA 1
ATOM 1274 C C . SER A 1 167 ? 29.200 7.679 -42.732 1.00 67.69 167 SER A C 1
ATOM 1276 O O . SER A 1 167 ? 29.236 8.643 -43.491 1.00 67.69 167 SER A O 1
ATOM 1278 N N . SER A 1 168 ? 30.313 7.088 -42.277 1.00 60.78 168 SER A N 1
ATOM 1279 C CA . SER A 1 168 ? 31.663 7.587 -42.580 1.00 60.78 168 SER A CA 1
ATOM 1280 C C . SER A 1 168 ? 32.319 6.955 -43.818 1.00 60.78 168 SER A C 1
ATOM 1282 O O . SER A 1 168 ? 33.402 7.396 -44.201 1.00 60.78 168 SER A O 1
ATOM 1284 N N . ASP A 1 169 ? 31.683 5.970 -44.463 1.00 51.75 169 ASP A N 1
ATOM 1285 C CA . ASP A 1 169 ? 32.179 5.315 -45.687 1.00 51.75 169 ASP A CA 1
ATOM 1286 C C . ASP A 1 169 ? 31.862 6.134 -46.957 1.00 51.75 169 ASP A C 1
ATOM 1288 O O . ASP A 1 169 ? 31.181 5.682 -47.881 1.00 51.75 169 ASP A O 1
ATOM 1292 N N . VAL A 1 170 ? 32.387 7.361 -47.020 1.00 55.72 170 VAL A N 1
ATOM 1293 C CA . VAL A 1 170 ? 32.571 8.089 -48.284 1.00 55.72 170 VAL A CA 1
ATOM 1294 C C . VAL A 1 170 ? 34.066 8.067 -48.613 1.00 55.72 170 VAL A C 1
ATOM 1296 O O . VAL A 1 170 ? 34.850 8.620 -47.841 1.00 55.72 170 VAL A O 1
ATOM 1299 N N . PRO A 1 171 ? 34.498 7.455 -49.733 1.00 47.59 171 PRO A N 1
ATOM 1300 C CA . PRO A 1 171 ? 35.897 7.495 -50.136 1.00 47.59 171 PRO A CA 1
ATOM 1301 C C . PRO A 1 171 ? 36.257 8.904 -50.623 1.00 47.59 171 PRO A C 1
ATOM 1303 O O . PRO A 1 171 ? 35.952 9.291 -51.750 1.00 47.59 171 PRO A O 1
ATOM 1306 N N . GLU A 1 172 ? 36.906 9.668 -49.747 1.00 49.62 172 GLU A N 1
ATOM 1307 C CA . GLU A 1 172 ? 37.500 10.975 -50.041 1.00 49.62 172 GLU A CA 1
ATOM 1308 C C . GLU A 1 172 ? 38.746 10.764 -50.934 1.00 49.62 172 GLU A C 1
ATOM 1310 O O . GLU A 1 172 ? 39.662 10.025 -50.548 1.00 49.62 172 GLU A O 1
ATOM 1315 N N . PRO A 1 173 ? 38.782 11.306 -52.168 1.00 50.41 173 PRO A N 1
ATOM 1316 C CA . PRO A 1 173 ? 39.845 11.002 -53.115 1.00 50.41 173 PRO A CA 1
ATOM 1317 C C . PRO A 1 173 ? 41.087 11.864 -52.861 1.00 50.41 173 PRO A C 1
ATOM 1319 O O . PRO A 1 173 ? 41.213 12.962 -53.392 1.00 50.41 173 PRO A O 1
ATOM 1322 N N . THR A 1 174 ? 42.044 11.300 -52.120 1.00 50.38 174 THR A N 1
ATOM 1323 C CA . THR A 1 174 ? 43.490 11.612 -52.145 1.00 50.38 174 THR A CA 1
ATOM 1324 C C . THR A 1 174 ? 43.906 13.043 -52.524 1.00 50.38 174 THR A C 1
ATOM 1326 O O . THR A 1 174 ? 44.032 13.382 -53.703 1.00 50.38 174 THR A O 1
ATOM 1329 N N . SER A 1 175 ? 44.374 13.808 -51.538 1.00 44.09 175 SER A N 1
ATOM 1330 C CA . SER A 1 175 ? 45.438 14.797 -51.752 1.00 44.09 175 SER A CA 1
ATOM 1331 C C . SER A 1 175 ? 46.453 14.736 -50.612 1.00 44.09 175 SER A C 1
ATOM 1333 O O . SER A 1 175 ? 46.147 15.008 -49.455 1.00 44.09 175 SER A O 1
ATOM 1335 N N . THR A 1 176 ? 47.666 14.302 -50.948 1.00 48.50 176 THR A N 1
ATOM 1336 C CA . THR A 1 176 ? 48.812 14.149 -50.043 1.00 48.50 176 THR A CA 1
ATOM 1337 C C . THR A 1 176 ? 49.722 15.383 -50.068 1.00 48.50 176 THR A C 1
ATOM 1339 O O . THR A 1 176 ? 49.671 16.165 -51.013 1.00 48.50 176 THR A O 1
ATOM 1342 N N . LEU A 1 177 ? 50.642 15.458 -49.086 1.00 49.06 177 LEU A N 1
ATOM 1343 C CA . LEU A 1 177 ? 51.716 16.465 -48.923 1.00 49.06 177 LEU A CA 1
ATOM 1344 C C . LEU A 1 177 ? 51.199 17.826 -48.390 1.00 49.06 177 LEU A C 1
ATOM 1346 O O . LEU A 1 177 ? 50.250 18.378 -48.921 1.00 49.06 177 LEU A O 1
ATOM 1350 N N . PHE A 1 178 ? 51.744 18.465 -47.347 1.00 41.97 178 PHE A N 1
ATOM 1351 C CA . PHE A 1 178 ? 52.940 18.259 -46.505 1.00 41.97 178 PHE A CA 1
ATOM 1352 C C . PHE A 1 178 ? 52.552 18.572 -45.024 1.00 41.97 178 PHE A C 1
ATOM 1354 O O . PHE A 1 178 ? 51.441 19.029 -44.783 1.00 41.97 178 PHE A O 1
ATOM 1361 N N . SER A 1 179 ? 53.357 18.403 -43.965 1.00 43.03 179 SER A N 1
ATOM 1362 C CA . SER A 1 179 ? 54.773 18.023 -43.820 1.00 43.03 179 SER A CA 1
ATOM 1363 C C . SER A 1 179 ? 55.034 17.390 -42.435 1.00 43.03 179 SER A C 1
ATOM 1365 O O . SER A 1 179 ? 54.190 17.471 -41.544 1.00 43.03 179 SER A O 1
ATOM 1367 N N . SER A 1 180 ? 56.226 16.828 -42.217 1.00 48.12 180 SER A N 1
ATOM 1368 C CA . SER A 1 180 ? 56.707 16.368 -40.900 1.00 48.12 180 SER A CA 1
ATOM 1369 C C . SER A 1 180 ? 57.297 17.512 -40.067 1.00 48.12 180 SER A C 1
ATOM 1371 O O . SER A 1 180 ? 57.961 18.371 -40.640 1.00 48.12 180 SER A O 1
ATOM 1373 N N . HIS A 1 181 ? 57.199 17.445 -38.732 1.00 42.78 181 HIS A N 1
ATOM 1374 C CA . HIS A 1 181 ? 58.288 17.784 -37.792 1.00 42.78 181 HIS A CA 1
ATOM 1375 C C . HIS A 1 181 ? 58.016 17.165 -36.410 1.00 42.78 181 HIS A C 1
ATOM 1377 O O . HIS A 1 181 ? 56.888 17.189 -35.920 1.00 42.78 181 HIS A O 1
ATOM 1383 N N . SER A 1 182 ? 59.049 16.598 -35.786 1.00 51.56 182 SER A N 1
ATOM 1384 C CA . SER A 1 182 ? 58.996 15.976 -34.458 1.00 51.56 182 SER A CA 1
ATOM 1385 C C . SER A 1 182 ? 59.753 16.789 -33.404 1.00 51.56 182 SER A C 1
ATOM 1387 O O . SER A 1 182 ? 60.612 17.600 -33.737 1.00 51.56 182 SER A O 1
ATOM 1389 N N . HIS A 1 183 ? 59.477 16.438 -32.142 1.00 40.97 183 HIS A N 1
ATOM 1390 C CA . HIS A 1 183 ? 60.256 16.633 -30.906 1.00 40.97 183 HIS A CA 1
ATOM 1391 C C . HIS A 1 183 ? 59.624 17.526 -29.821 1.00 40.97 183 HIS A C 1
ATOM 1393 O O . HIS A 1 183 ? 59.188 18.651 -30.035 1.00 40.97 183 HIS A O 1
ATOM 1399 N N . SER A 1 184 ? 59.557 16.914 -28.637 1.00 41.31 184 SER A N 1
ATOM 1400 C CA . SER A 1 184 ? 58.933 17.330 -27.374 1.00 41.31 184 SER A CA 1
ATOM 1401 C C . SER A 1 184 ? 59.885 18.211 -26.529 1.00 41.31 184 SER A C 1
ATOM 1403 O O . SER A 1 184 ? 60.952 18.571 -27.021 1.00 41.31 184 SER A O 1
ATOM 1405 N N . PRO A 1 185 ? 59.666 18.406 -25.209 1.00 59.75 185 PRO A N 1
ATOM 1406 C CA . PRO A 1 185 ? 58.421 18.556 -24.432 1.00 59.75 185 PRO A CA 1
ATOM 1407 C C . PRO A 1 185 ? 58.431 19.852 -23.573 1.00 59.75 185 PRO A C 1
ATOM 1409 O O . PRO A 1 185 ? 59.502 20.407 -23.342 1.00 59.75 185 PRO A O 1
ATOM 1412 N N . SER A 1 186 ? 57.294 20.266 -22.978 1.00 37.25 186 SER A N 1
ATOM 1413 C CA . SER A 1 186 ? 57.201 20.650 -21.538 1.00 37.25 186 SER A CA 1
ATOM 1414 C C . SER A 1 186 ? 55.870 21.293 -21.100 1.00 37.25 186 SER A C 1
ATOM 1416 O O . SER A 1 186 ? 55.225 22.023 -21.842 1.00 37.25 186 SER A O 1
ATOM 1418 N N . THR A 1 187 ? 55.581 21.091 -19.806 1.00 38.50 187 THR A N 1
ATOM 1419 C CA . THR A 1 187 ? 54.818 21.945 -18.862 1.00 38.50 187 THR A CA 1
ATOM 1420 C C . THR A 1 187 ? 53.294 22.161 -18.978 1.00 38.50 187 THR A C 1
ATOM 1422 O O . THR A 1 187 ? 52.776 22.842 -19.852 1.00 38.50 187 THR A O 1
ATOM 1425 N N . SER A 1 188 ? 52.635 21.702 -17.901 1.00 39.19 188 SER A N 1
ATOM 1426 C CA . SER A 1 188 ? 51.432 22.241 -17.235 1.00 39.19 188 SER A CA 1
ATOM 1427 C C . SER A 1 188 ? 50.098 22.315 -17.991 1.00 39.19 188 SER A C 1
ATOM 1429 O O . SER A 1 188 ? 49.690 23.373 -18.461 1.00 39.19 188 SER A O 1
ATOM 1431 N N . ILE A 1 189 ? 49.315 21.236 -17.875 1.00 42.59 189 ILE A N 1
ATOM 1432 C CA . ILE A 1 189 ? 47.852 21.331 -17.739 1.00 42.59 189 ILE A CA 1
ATOM 1433 C C . ILE A 1 189 ? 47.513 21.186 -16.251 1.00 42.59 189 ILE A C 1
ATOM 1435 O O . ILE A 1 189 ? 47.875 20.193 -15.617 1.00 42.59 189 ILE A O 1
ATOM 1439 N N . ALA A 1 190 ? 46.826 22.180 -15.687 1.00 37.53 190 ALA A N 1
ATOM 1440 C CA . ALA A 1 190 ? 46.307 22.117 -14.326 1.00 37.53 190 ALA A CA 1
ATOM 1441 C C . ALA A 1 190 ? 44.990 21.324 -14.299 1.00 37.53 190 ALA A C 1
ATOM 1443 O O . ALA A 1 190 ? 44.023 21.682 -14.967 1.00 37.53 190 ALA A O 1
ATOM 1444 N N . LEU A 1 191 ? 44.953 20.255 -13.502 1.00 42.91 191 LEU A N 1
ATOM 1445 C CA . LEU A 1 191 ? 43.766 19.431 -13.276 1.00 42.91 191 LEU A CA 1
ATOM 1446 C C . LEU A 1 191 ? 43.113 19.826 -11.936 1.00 42.91 191 LEU A C 1
ATOM 1448 O O . LEU A 1 191 ? 43.796 19.753 -10.908 1.00 42.91 191 LEU A O 1
ATOM 1452 N N . PRO A 1 192 ? 41.816 20.185 -11.882 1.00 40.88 192 PRO A N 1
ATOM 1453 C CA . PRO A 1 192 ? 41.123 20.374 -10.612 1.00 40.88 192 PRO A CA 1
ATOM 1454 C C . PRO A 1 192 ? 40.913 19.013 -9.928 1.00 40.88 192 PRO A C 1
ATOM 1456 O O . PRO A 1 192 ? 40.021 18.241 -10.279 1.00 40.88 192 PRO A O 1
ATOM 1459 N N . LYS A 1 193 ? 41.767 18.700 -8.947 1.00 43.38 193 LYS A N 1
ATOM 1460 C CA . LYS A 1 193 ? 41.643 17.491 -8.120 1.00 43.38 193 LYS A CA 1
ATOM 1461 C C . LYS A 1 193 ? 40.421 17.559 -7.201 1.00 43.38 193 LYS A C 1
ATOM 1463 O O . LYS A 1 193 ? 40.126 18.587 -6.597 1.00 43.38 193 LYS A O 1
ATOM 1468 N N . GLN A 1 194 ? 39.775 16.406 -7.046 1.00 42.22 194 GLN A N 1
ATOM 1469 C CA . GLN A 1 194 ? 38.701 16.160 -6.085 1.00 42.22 194 GLN A CA 1
ATOM 1470 C C . GLN A 1 194 ? 39.162 16.395 -4.635 1.00 42.22 194 GLN A C 1
ATOM 1472 O O . GLN A 1 194 ? 40.321 16.152 -4.291 1.00 42.22 194 GLN A O 1
ATOM 1477 N N . LYS A 1 195 ? 38.230 16.814 -3.770 1.00 45.00 195 LYS A N 1
ATOM 1478 C CA . LYS A 1 195 ? 38.439 17.002 -2.326 1.00 45.00 195 LYS A CA 1
ATOM 1479 C C . LYS A 1 195 ? 38.016 15.739 -1.549 1.00 45.00 195 LYS A C 1
ATOM 1481 O O . LYS A 1 195 ? 36.841 15.384 -1.628 1.00 45.00 195 LYS A O 1
ATOM 1486 N N . PRO A 1 196 ? 38.913 15.074 -0.794 1.00 40.91 196 PRO A N 1
ATOM 1487 C CA . PRO A 1 196 ? 38.557 13.915 0.029 1.00 40.91 196 PRO A CA 1
ATOM 1488 C C . PRO A 1 196 ? 37.826 14.272 1.335 1.00 40.91 196 PRO A C 1
ATOM 1490 O O . PRO A 1 196 ? 37.889 15.402 1.823 1.00 40.91 196 PRO A O 1
ATOM 1493 N N . LEU A 1 197 ? 37.180 13.257 1.917 1.00 42.28 197 LEU A N 1
ATOM 1494 C CA . LEU A 1 197 ? 36.580 13.261 3.257 1.00 42.28 197 LEU A CA 1
ATOM 1495 C C . LEU A 1 197 ? 37.638 13.429 4.371 1.00 42.28 197 LEU A C 1
ATOM 1497 O O . LEU A 1 197 ? 38.744 12.904 4.231 1.00 42.28 197 LEU A O 1
ATOM 1501 N N . PRO A 1 198 ? 37.305 14.072 5.507 1.00 43.81 198 PRO A N 1
ATOM 1502 C CA . PRO A 1 198 ? 38.164 14.096 6.684 1.00 43.81 198 PRO A CA 1
ATOM 1503 C C . PRO A 1 198 ? 37.885 12.905 7.614 1.00 43.81 198 PRO A C 1
ATOM 1505 O O . PRO A 1 198 ? 36.761 12.715 8.074 1.00 43.81 198 PRO A O 1
ATOM 1508 N N . SER A 1 199 ? 38.923 12.147 7.966 1.00 33.94 199 SER A N 1
ATOM 1509 C CA . SER A 1 199 ? 38.929 11.321 9.179 1.00 33.94 199 SER A CA 1
ATOM 1510 C C . SER A 1 199 ? 40.358 11.032 9.628 1.00 33.94 199 SER A C 1
ATOM 1512 O O . SER A 1 199 ? 41.126 10.440 8.873 1.00 33.94 199 SER A O 1
ATOM 1514 N N . SER A 1 200 ? 40.706 11.467 10.843 1.00 38.16 200 SER A N 1
ATOM 1515 C CA . SER A 1 200 ? 41.448 10.692 11.854 1.00 38.16 200 SER A CA 1
ATOM 1516 C C . SER A 1 200 ? 41.995 11.613 12.950 1.00 38.16 200 SER A C 1
ATOM 1518 O O . SER A 1 200 ? 42.773 12.523 12.669 1.00 38.16 200 SER A O 1
ATOM 1520 N N . ALA A 1 201 ? 41.636 11.329 14.203 1.00 31.12 201 ALA A N 1
ATOM 1521 C CA . ALA A 1 201 ? 42.419 11.694 15.382 1.00 31.12 201 ALA A CA 1
ATOM 1522 C C . ALA A 1 201 ? 42.088 10.718 16.527 1.00 31.12 201 ALA A C 1
ATOM 1524 O O . ALA A 1 201 ? 41.080 10.859 17.215 1.00 31.12 201 ALA A O 1
ATOM 1525 N N . LEU A 1 202 ? 42.938 9.706 16.706 1.00 45.41 202 LEU A N 1
ATOM 1526 C CA . LEU A 1 202 ? 42.994 8.876 17.916 1.00 45.41 202 LEU A CA 1
ATOM 1527 C C . LEU A 1 202 ? 43.786 9.596 19.019 1.00 45.41 202 LEU A C 1
ATOM 1529 O O . LEU A 1 202 ? 44.633 10.440 18.717 1.00 45.41 202 LEU A O 1
ATOM 1533 N N . PRO A 1 203 ? 43.638 9.148 20.275 1.00 43.94 203 PRO A N 1
ATOM 1534 C CA . PRO A 1 203 ? 44.853 8.862 21.036 1.00 43.94 203 PRO A CA 1
ATOM 1535 C C . PRO A 1 203 ? 44.882 7.458 21.678 1.00 43.94 203 PRO A C 1
ATOM 1537 O O . PRO A 1 203 ? 43.959 7.038 22.363 1.00 43.94 203 PRO A O 1
ATOM 1540 N N . SER A 1 204 ? 46.003 6.770 21.426 1.00 38.44 204 SER A N 1
ATOM 1541 C CA . SER A 1 204 ? 46.774 5.882 22.325 1.00 38.44 204 SER A CA 1
ATOM 1542 C C . SER A 1 204 ? 46.074 4.880 23.282 1.00 38.44 204 SER A C 1
ATOM 1544 O O . SER A 1 204 ? 45.459 5.258 24.271 1.00 38.44 204 SER A O 1
ATOM 1546 N N . ARG A 1 205 ? 46.456 3.587 23.187 1.00 35.84 205 ARG A N 1
ATOM 1547 C CA . ARG A 1 205 ? 47.544 2.904 23.961 1.00 35.84 205 ARG A CA 1
ATOM 1548 C C . ARG A 1 205 ? 47.216 1.419 24.296 1.00 35.84 205 ARG A C 1
ATOM 1550 O O . ARG A 1 205 ? 46.069 1.074 24.517 1.00 35.84 205 ARG A O 1
ATOM 1557 N N . VAL A 1 206 ? 48.276 0.605 24.459 1.00 39.84 206 VAL A N 1
ATOM 1558 C CA . VAL A 1 206 ? 48.358 -0.735 25.122 1.00 39.84 206 VAL A CA 1
ATOM 1559 C C . VAL A 1 206 ? 48.096 -2.027 24.297 1.00 39.84 206 VAL A C 1
ATOM 1561 O O . VAL A 1 206 ? 46.979 -2.476 24.093 1.00 39.84 206 VAL A O 1
ATOM 1564 N N . SER A 1 207 ? 49.219 -2.660 23.926 1.00 38.97 207 SER A N 1
ATOM 1565 C CA . SER A 1 207 ? 49.615 -4.084 24.067 1.00 38.97 207 SER A CA 1
ATOM 1566 C C . SER A 1 207 ? 48.665 -5.279 23.812 1.00 38.97 207 SER A C 1
ATOM 1568 O O . SER A 1 207 ? 47.930 -5.711 24.688 1.00 38.97 207 SER A O 1
ATOM 1570 N N . ARG A 1 208 ? 48.927 -5.979 22.693 1.00 41.66 208 ARG A N 1
ATOM 1571 C CA . ARG A 1 208 ? 49.526 -7.344 22.617 1.00 41.66 208 ARG A CA 1
ATOM 1572 C C . ARG A 1 208 ? 49.148 -8.390 23.703 1.00 41.66 208 ARG A C 1
ATOM 1574 O O . ARG A 1 208 ? 49.740 -8.377 24.776 1.00 41.66 208 ARG A O 1
ATOM 1581 N N . GLY A 1 209 ? 48.367 -9.419 23.343 1.00 37.19 209 GLY A N 1
ATOM 1582 C CA . GLY A 1 209 ? 48.274 -10.692 24.098 1.00 37.19 209 GLY A CA 1
ATOM 1583 C C . GLY A 1 209 ? 46.997 -11.510 23.800 1.00 37.19 209 GLY A C 1
ATOM 1584 O O . GLY A 1 209 ? 45.956 -10.877 23.646 1.00 37.19 209 GLY A O 1
ATOM 1585 N N . PRO A 1 210 ? 47.026 -12.859 23.670 1.00 61.28 210 PRO A N 1
ATOM 1586 C CA . PRO A 1 210 ? 45.888 -13.624 23.136 1.00 61.28 210 PRO A CA 1
ATOM 1587 C C . PRO A 1 210 ? 45.196 -14.593 24.127 1.00 61.28 210 PRO A C 1
ATOM 1589 O O . PRO A 1 210 ? 45.751 -14.946 25.160 1.00 61.28 210 PRO A O 1
ATOM 1592 N N . ILE A 1 211 ? 44.045 -15.121 23.680 1.00 52.19 211 ILE A N 1
ATOM 1593 C CA . ILE A 1 211 ? 43.260 -16.264 24.206 1.00 52.19 211 ILE A CA 1
ATOM 1594 C C . ILE A 1 211 ? 42.617 -16.095 25.601 1.00 52.19 211 ILE A C 1
ATOM 1596 O O . ILE A 1 211 ? 43.284 -16.208 26.621 1.00 52.19 211 ILE A O 1
ATOM 1600 N N . SER A 1 212 ? 41.280 -16.023 25.643 1.00 38.84 212 SER A N 1
ATOM 1601 C CA . SER A 1 212 ? 40.480 -16.832 26.580 1.00 38.84 212 SER A CA 1
ATOM 1602 C C . SER A 1 212 ? 39.029 -16.938 26.107 1.00 38.84 212 SER A C 1
ATOM 1604 O O . SER A 1 212 ? 38.434 -15.945 25.693 1.00 38.84 212 SER A O 1
ATOM 1606 N N . TYR A 1 213 ? 38.450 -18.135 26.199 1.00 53.91 213 TYR A N 1
ATOM 1607 C CA . TYR A 1 213 ? 36.997 -18.307 26.203 1.00 53.91 213 TYR A CA 1
ATOM 1608 C C . TYR A 1 213 ? 36.463 -17.875 27.576 1.00 53.91 213 TYR A C 1
ATOM 1610 O O . TYR A 1 213 ? 37.056 -18.229 28.592 1.00 53.91 213 TYR A O 1
ATOM 1618 N N . SER A 1 214 ? 35.324 -17.182 27.615 1.00 38.38 214 SER A N 1
ATOM 1619 C CA . SER A 1 214 ? 34.414 -17.244 28.762 1.00 38.38 214 SER A CA 1
ATOM 1620 C C . SER A 1 214 ? 32.994 -16.955 28.301 1.00 38.38 214 SER A C 1
ATOM 1622 O O . SER A 1 214 ? 32.694 -15.873 27.799 1.00 38.38 214 SER A O 1
ATOM 1624 N N . SER A 1 215 ? 32.122 -17.942 28.472 1.00 55.53 215 SER A N 1
ATOM 1625 C CA . SER A 1 215 ? 30.690 -17.697 28.616 1.00 55.53 215 SER A CA 1
ATOM 1626 C C . SER A 1 215 ? 30.451 -16.900 29.901 1.00 55.53 215 SER A C 1
ATOM 1628 O O . SER A 1 215 ? 31.241 -17.037 30.830 1.00 55.53 215 SER A O 1
ATOM 1630 N N . ASP A 1 216 ? 29.403 -16.072 29.916 1.00 44.47 216 ASP A N 1
ATOM 1631 C CA . ASP A 1 216 ? 28.509 -15.818 31.060 1.00 44.47 216 ASP A CA 1
ATOM 1632 C C . ASP A 1 216 ? 27.550 -14.668 30.705 1.00 44.47 216 ASP A C 1
ATOM 1634 O O . ASP A 1 216 ? 27.911 -13.493 30.739 1.00 44.47 216 ASP A O 1
ATOM 1638 N N . ILE A 1 217 ? 26.302 -15.007 30.360 1.00 50.78 217 ILE A N 1
ATOM 1639 C CA . ILE A 1 217 ? 25.177 -14.064 30.448 1.00 50.78 217 ILE A CA 1
ATOM 1640 C C . ILE A 1 217 ? 24.207 -14.579 31.506 1.00 50.78 217 ILE A C 1
ATOM 1642 O O . ILE A 1 217 ? 23.484 -15.555 31.307 1.00 50.78 217 ILE A O 1
ATOM 1646 N N . SER A 1 218 ? 24.251 -13.943 32.672 1.00 49.88 218 SER A N 1
ATOM 1647 C CA . SER A 1 218 ? 23.543 -14.401 33.861 1.00 49.88 218 SER A CA 1
ATOM 1648 C C . SER A 1 218 ? 22.024 -14.342 33.705 1.00 49.88 218 SER A C 1
ATOM 1650 O O . SER A 1 218 ? 21.451 -13.305 33.380 1.00 49.88 218 SER A O 1
ATOM 1652 N N . SER A 1 219 ? 21.401 -15.478 34.014 1.00 44.69 219 SER A N 1
ATOM 1653 C CA . SER A 1 219 ? 20.055 -15.648 34.577 1.00 44.69 219 SER A CA 1
ATOM 1654 C C . SER A 1 219 ? 19.201 -14.382 34.772 1.00 44.69 219 SER A C 1
ATOM 1656 O O . SER A 1 219 ? 19.392 -13.627 35.728 1.00 44.69 219 SER A O 1
ATOM 1658 N N . LEU A 1 220 ? 18.151 -14.251 33.959 1.00 47.00 220 LEU A N 1
ATOM 1659 C CA . LEU A 1 220 ? 16.986 -13.433 34.293 1.00 47.00 220 LEU A CA 1
ATOM 1660 C C . LEU A 1 220 ? 16.165 -14.139 35.385 1.00 47.00 220 LEU A C 1
ATOM 1662 O O . LEU A 1 220 ? 15.691 -15.255 35.171 1.00 47.00 220 LEU A O 1
ATOM 1666 N N . THR A 1 221 ? 15.945 -13.482 36.524 1.00 57.28 221 THR A N 1
ATOM 1667 C CA . THR A 1 221 ? 14.935 -13.879 37.518 1.00 57.28 221 THR A CA 1
ATOM 1668 C C . THR A 1 221 ? 13.818 -12.828 37.582 1.00 57.28 221 THR A C 1
ATOM 1670 O O . THR A 1 221 ? 14.106 -11.630 37.585 1.00 57.28 221 THR A O 1
ATOM 1673 N N . PRO A 1 222 ? 12.532 -13.227 37.627 1.00 51.09 222 PRO A N 1
ATOM 1674 C CA . PRO A 1 222 ? 11.424 -12.292 37.789 1.00 51.09 222 PRO A CA 1
ATOM 1675 C C . PRO A 1 222 ? 11.035 -12.149 39.269 1.00 51.09 222 PRO A C 1
ATOM 1677 O O . PRO A 1 222 ? 10.457 -13.065 39.855 1.00 51.09 222 PRO A O 1
ATOM 1680 N N . SER A 1 223 ? 11.285 -10.984 39.871 1.00 46.88 223 SER A N 1
ATOM 1681 C CA . SER A 1 223 ? 10.761 -10.663 41.208 1.00 46.88 223 SER A CA 1
ATOM 1682 C C . SER A 1 223 ? 9.366 -10.042 41.125 1.00 46.88 223 SER A C 1
ATOM 1684 O O . SER A 1 223 ? 9.200 -8.914 40.665 1.00 46.88 223 SER A O 1
ATOM 1686 N N . GLN A 1 224 ? 8.363 -10.771 41.618 1.00 53.41 224 GLN A N 1
ATOM 1687 C CA . GLN A 1 224 ? 7.038 -10.232 41.941 1.00 53.41 224 GLN A CA 1
ATOM 1688 C C . GLN A 1 224 ? 7.021 -9.640 43.359 1.00 53.41 224 GLN A C 1
ATOM 1690 O O . GLN A 1 224 ? 7.569 -10.260 44.268 1.00 53.41 224 GLN A O 1
ATOM 1695 N N . SER A 1 225 ? 6.330 -8.508 43.547 1.00 48.09 225 SER A N 1
ATOM 1696 C CA . SER A 1 225 ? 5.531 -8.077 44.727 1.00 48.09 225 SER A CA 1
ATOM 1697 C C . SER A 1 225 ? 5.324 -6.553 44.620 1.00 48.09 225 SER A C 1
ATOM 1699 O O . SER A 1 225 ? 6.297 -5.838 44.430 1.00 48.09 225 SER A O 1
ATOM 1701 N N . ALA A 1 226 ? 4.127 -5.965 44.535 1.00 38.62 226 ALA A N 1
ATOM 1702 C CA . ALA A 1 226 ? 2.897 -6.064 45.336 1.00 38.62 226 ALA A CA 1
ATOM 1703 C C . ALA A 1 226 ? 2.819 -5.048 46.503 1.00 38.62 226 ALA A C 1
ATOM 1705 O O . ALA A 1 226 ? 3.464 -5.216 47.528 1.00 38.62 226 ALA A O 1
ATOM 1706 N N . SER A 1 227 ? 1.901 -4.083 46.338 1.00 45.94 227 SER A N 1
ATOM 1707 C CA . SER A 1 227 ? 1.157 -3.326 47.366 1.00 45.94 227 SER A CA 1
ATOM 1708 C C . SER A 1 227 ? 1.891 -2.396 48.350 1.00 45.94 227 SER A C 1
ATOM 1710 O O . SER A 1 227 ? 2.574 -2.850 49.261 1.00 45.94 227 SER A O 1
ATOM 1712 N N . GLN A 1 228 ? 1.536 -1.103 48.311 1.00 43.31 228 GLN A N 1
ATOM 1713 C CA . GLN A 1 228 ? 0.920 -0.439 49.473 1.00 43.31 228 GLN A CA 1
ATOM 1714 C C . GLN A 1 228 ? 0.119 0.812 49.065 1.00 43.31 228 GLN A C 1
ATOM 1716 O O . GLN A 1 228 ? 0.433 1.474 48.078 1.00 43.31 228 GLN A O 1
ATOM 1721 N N . GLN A 1 229 ? -0.946 1.103 49.818 1.00 45.22 229 GLN A N 1
ATOM 1722 C CA . GLN A 1 229 ? -1.752 2.322 49.690 1.00 45.22 229 GLN A CA 1
ATOM 1723 C C . GLN A 1 229 ? -1.160 3.444 50.552 1.00 45.22 229 GLN A C 1
ATOM 1725 O O . GLN A 1 229 ? -0.675 3.167 51.647 1.00 45.22 229 GLN A O 1
ATOM 1730 N N . HIS A 1 230 ? -1.324 4.701 50.136 1.00 43.16 230 HIS A N 1
ATOM 1731 C CA . HIS A 1 230 ? -1.434 5.816 51.079 1.00 43.16 230 HIS A CA 1
ATOM 1732 C C . HIS A 1 230 ? -2.309 6.938 50.497 1.00 43.16 230 HIS A C 1
ATOM 1734 O O . HIS A 1 230 ? -2.130 7.333 49.346 1.00 43.16 230 HIS A O 1
ATOM 1740 N N . ASP A 1 231 ? -3.251 7.444 51.295 1.00 42.97 231 ASP A N 1
ATOM 1741 C CA . ASP A 1 231 ? -4.084 8.613 50.982 1.00 42.97 231 ASP A CA 1
ATOM 1742 C C . ASP A 1 231 ? -3.303 9.933 51.136 1.00 42.97 231 ASP A C 1
ATOM 1744 O O . ASP A 1 231 ? -2.407 10.028 51.977 1.00 42.97 231 ASP A O 1
ATOM 1748 N N . GLY A 1 232 ? -3.681 10.991 50.409 1.00 42.25 232 GLY A N 1
ATOM 1749 C CA . GLY A 1 232 ? -3.191 12.358 50.675 1.00 42.25 232 GLY A CA 1
ATOM 1750 C C . GLY A 1 232 ? -3.180 13.275 49.438 1.00 42.25 232 GLY A C 1
ATOM 1751 O O . GLY A 1 232 ? -2.732 12.817 48.390 1.00 42.25 232 GLY A O 1
ATOM 1752 N N . PRO A 1 233 ? -3.685 14.530 49.488 1.00 53.59 233 PRO A N 1
ATOM 1753 C CA . PRO A 1 233 ? -4.182 15.204 48.277 1.00 53.59 233 PRO A CA 1
ATOM 1754 C C . PRO A 1 233 ? -3.342 16.386 47.738 1.00 53.59 233 PRO A C 1
ATOM 1756 O O . PRO A 1 233 ? -2.474 16.920 48.422 1.00 53.59 233 PRO A O 1
ATOM 1759 N N . SER A 1 234 ? -3.768 16.888 46.563 1.00 42.47 234 SER A N 1
ATOM 1760 C CA . SER A 1 234 ? -3.405 18.163 45.884 1.00 42.47 234 SER A CA 1
ATOM 1761 C C . SER A 1 234 ? -1.974 18.252 45.308 1.00 42.47 234 SER A C 1
ATOM 1763 O O . SER A 1 234 ? -1.012 17.895 45.966 1.00 42.47 234 SER A O 1
ATOM 1765 N N . SER A 1 235 ? -1.744 18.677 44.059 1.00 41.75 235 SER A N 1
ATOM 1766 C CA . SER A 1 235 ? -2.369 19.802 43.344 1.00 41.75 235 SER A CA 1
ATOM 1767 C C . SER A 1 235 ? -2.458 19.620 41.823 1.00 41.75 235 SER A C 1
ATOM 1769 O O . SER A 1 235 ? -1.637 18.950 41.204 1.00 41.75 235 SER A O 1
ATOM 1771 N N . PHE A 1 236 ? -3.429 20.312 41.221 1.00 40.41 236 PHE A N 1
ATOM 1772 C CA . PHE A 1 236 ? -3.509 20.569 39.780 1.00 40.41 236 PHE A CA 1
ATOM 1773 C C . PHE A 1 236 ? -2.449 21.601 39.356 1.00 40.41 236 PHE A C 1
ATOM 1775 O O . PHE A 1 236 ? -2.418 22.692 39.918 1.00 40.41 236 PHE A O 1
ATOM 1782 N N . CYS A 1 237 ? -1.690 21.306 38.299 1.00 39.38 237 CYS A N 1
ATOM 1783 C CA . CYS A 1 237 ? -1.063 22.309 37.434 1.00 39.38 237 CYS A CA 1
ATOM 1784 C C . CYS A 1 237 ? -1.280 21.881 35.979 1.00 39.38 237 CYS A C 1
ATOM 1786 O O . CYS A 1 237 ? -0.915 20.769 35.604 1.00 39.38 237 CYS A O 1
ATOM 1788 N N . ILE A 1 238 ? -1.897 22.757 35.187 1.00 50.22 238 ILE A N 1
ATOM 1789 C CA . ILE A 1 238 ? -2.129 22.579 33.749 1.00 50.22 238 ILE A CA 1
ATOM 1790 C C . ILE A 1 238 ? -1.108 23.440 33.000 1.00 50.22 238 ILE A C 1
ATOM 1792 O O . ILE A 1 238 ? -0.884 24.588 33.389 1.00 50.22 238 ILE A O 1
ATOM 1796 N N . PHE A 1 239 ? -0.547 22.885 31.927 1.00 53.81 239 PHE A N 1
ATOM 1797 C CA . PHE A 1 239 ? -0.039 23.617 30.767 1.00 53.81 239 PHE A CA 1
ATOM 1798 C C . PHE A 1 239 ? -0.881 23.203 29.555 1.00 53.81 239 PHE A C 1
ATOM 1800 O O . PHE A 1 239 ? -1.275 22.013 29.524 1.00 53.81 239 PHE A O 1
#

Foldseek 3Di:
DVVVLVVLLVVLVVLLVVLVVLLVVLVVQLVVLVVVLVVLVVVLVVLVVVLVVLVVVLVVLVVVLVVVPDPPPDPDDDDDDDDDDDDPPPPPDVNVVSVVSNVVSVVVNVVSVVVSVVSVVVSVVSVCCSVCPSVVSSVVSVVSSVVSCVVSVVVSVVSVVVVVVVVPPDPDDDDDDDDDDDDDDDDDDDDPDDDDDDDDDDDDDDDDDDDDDDDDDDDDDDDDDDDDDDDDDDDDDDD

Nearest PDB structures (foldseek):
  3na7-assembly1_A  TM=5.569E-01  e=1.201E-01  Helicobacter pylori NCTC 11638
  5swt-assembly1_B  TM=7.571E-01  e=7.279E-01  Homo sapiens
  5sxd-assembly1_B  TM=5.517E-01  e=7.701E-01  Homo sapiens
  5sxe-assembly1_B  TM=4.101E-01  e=6.504E-01  Homo sapiens
  5sxa-assembly1_B  TM=3.999E-01  e=8.147E-01  Homo sapiens

Solvent-accessible surface area (backbone atoms only — not comparable to full-atom values): 15468 Å² total; per-residue (Å²): 107,72,69,56,50,53,50,53,43,53,55,39,50,52,52,36,51,53,33,49,51,52,27,50,51,31,48,50,56,35,50,52,53,52,56,51,50,52,52,54,53,52,50,51,58,48,50,54,51,53,47,53,54,41,52,53,49,40,52,55,49,54,54,57,58,60,71,75,69,68,94,80,85,80,89,72,91,76,93,79,91,81,90,76,82,90,67,88,78,90,78,86,61,69,83,61,51,52,58,53,52,44,53,50,40,52,51,53,43,52,53,48,53,55,51,46,56,51,51,55,49,52,50,53,53,47,54,51,43,43,63,56,51,33,51,44,45,29,53,48,33,48,51,54,26,53,49,46,42,56,51,34,57,51,50,43,54,49,49,53,51,55,50,59,59,68,70,61,84,65,90,76,84,81,86,80,90,87,84,90,87,87,86,86,87,85,87,84,83,90,76,90,74,84,84,82,86,90,85,87,84,84,82,88,86,87,80,92,85,84,92,81,92,77,91,86,82,82,80,90,77,88,86,84,84,85,89,86,88,83,89,85,84,86,82,93,81,87,132

pLDDT: mean 73.66, std 24.94, range [31.12, 98.69]

Organism: NCBI:txid48579

Radius of gyration: 43.11 Å; Cα contacts (8 Å, |Δi|>4): 75; chains: 1; bounding box: 121×42×114 Å

InterPro domains:
  IPR027267 AH/BAR domain superfamily [G3DSA:1.20.1270.60] (1-182)

Sequence (239 aa):
SLAQTIGTIVDILSGADGALQLYNQAVENWRDQLGHLVKLEEDIAAILRDREILVTRLIKVSKSSKTARDPRSSLVLSSGSTSFTSLPSTNSTSHGSSNTKLLKAQEQLRVCEAHLATKELELEALRVSIAREGLGARRRALIDCGWAWGEMGKEDLRALQRLNASSSDVPEPTSTLFSSHSHSPSTSIALPKQKPLPSSALPSRVSRGPISYSSDISSLTPSQSASQQHDGPSSFCIF